Protein AF-A0AAW5EFJ8-F1 (afdb_monomer_lite)

Sequence (209 aa):
DKLNNSLVSVFGIEIDINIQIKSIEKGSIRIWIAEKLNKISDDDIKHYISNPRELLADLLIKSKKMILEKIQDKKCQDIPKEYKNIIEKSDLKDFGYNNNETNLLTCVSDLTHKAKEFKHKPMIIFEEKVYGISETFDYNPKTADGVKEQISKMQGAFIIKKPDLTGESKWEIINDKVIKVKINDENFKNKLKDRSIKLSYGDKIKGVL

Organism: Campylobacter jejuni (NCBI:txid197)

Structure (mmCIF, N/CA/C/O backbone):
data_AF-A0AAW5EFJ8-F1
#
_entry.id   AF-A0AAW5EFJ8-F1
#
loop_
_atom_site.group_PDB
_atom_site.id
_atom_site.type_symbol
_atom_site.label_atom_id
_atom_site.label_alt_id
_atom_site.label_comp_id
_atom_site.label_asym_id
_atom_site.label_entity_id
_atom_site.label_seq_id
_atom_site.pdbx_PDB_ins_code
_atom_site.Cartn_x
_atom_site.Cartn_y
_atom_site.Cartn_z
_atom_site.occupancy
_atom_site.B_iso_or_equiv
_atom_site.auth_seq_id
_atom_site.auth_comp_id
_atom_site.auth_asym_id
_atom_site.auth_atom_id
_atom_site.pdbx_PDB_model_num
ATOM 1 N N . ASP A 1 1 ? -10.336 6.010 -5.553 1.00 49.84 1 ASP A N 1
ATOM 2 C CA . ASP A 1 1 ? -9.114 6.683 -5.057 1.00 49.84 1 ASP A CA 1
ATOM 3 C C . ASP A 1 1 ? -7.994 5.641 -5.022 1.00 49.84 1 ASP A C 1
ATOM 5 O O . ASP A 1 1 ? -8.291 4.497 -4.714 1.00 49.84 1 ASP A O 1
ATOM 9 N N . LYS A 1 2 ? -6.754 5.994 -5.397 1.00 57.12 2 LYS A N 1
ATOM 10 C CA . LYS A 1 2 ? -5.599 5.077 -5.462 1.00 57.12 2 LYS A CA 1
ATOM 11 C C . LYS A 1 2 ? -5.256 4.475 -4.091 1.00 57.12 2 LYS A C 1
ATOM 13 O O . LYS A 1 2 ? -4.922 3.298 -4.039 1.00 57.12 2 LYS A O 1
ATOM 18 N N . LEU A 1 3 ? -5.406 5.240 -3.005 1.00 52.09 3 LEU A N 1
ATOM 19 C CA . LEU A 1 3 ? -5.184 4.756 -1.641 1.00 52.09 3 LEU A CA 1
ATOM 20 C C . LEU A 1 3 ? -6.282 3.774 -1.228 1.00 52.09 3 LEU A C 1
ATOM 22 O O . LEU A 1 3 ? -5.969 2.646 -0.871 1.00 52.09 3 LEU A O 1
ATOM 26 N N . ASN A 1 4 ? -7.557 4.151 -1.367 1.00 55.81 4 ASN A N 1
ATOM 27 C CA . ASN A 1 4 ? -8.669 3.224 -1.133 1.00 55.81 4 ASN A CA 1
ATOM 28 C C . ASN A 1 4 ? -8.552 1.951 -1.987 1.00 55.81 4 ASN A C 1
ATOM 30 O O . ASN A 1 4 ? -8.777 0.857 -1.487 1.00 55.81 4 ASN A O 1
ATOM 34 N N . ASN A 1 5 ? -8.149 2.072 -3.254 1.00 55.44 5 ASN A N 1
ATOM 35 C CA . ASN A 1 5 ? -7.935 0.913 -4.114 1.00 55.44 5 ASN A CA 1
ATOM 36 C C . ASN A 1 5 ? -6.767 0.058 -3.619 1.00 55.44 5 ASN A C 1
ATOM 38 O O . ASN A 1 5 ? -6.924 -1.145 -3.602 1.00 55.44 5 ASN A O 1
ATOM 42 N N . SER A 1 6 ? -5.653 0.646 -3.173 1.00 57.66 6 SER A N 1
ATOM 43 C CA . SER A 1 6 ? -4.515 -0.079 -2.581 1.00 57.66 6 SER A CA 1
ATOM 44 C C . SER A 1 6 ? -4.895 -0.818 -1.290 1.00 57.66 6 SER A C 1
ATOM 46 O O . SER A 1 6 ? -4.491 -1.959 -1.088 1.00 57.66 6 SER A O 1
ATOM 48 N N . LEU A 1 7 ? -5.738 -0.202 -0.454 1.00 53.75 7 LEU A N 1
ATOM 49 C CA . LEU A 1 7 ? -6.24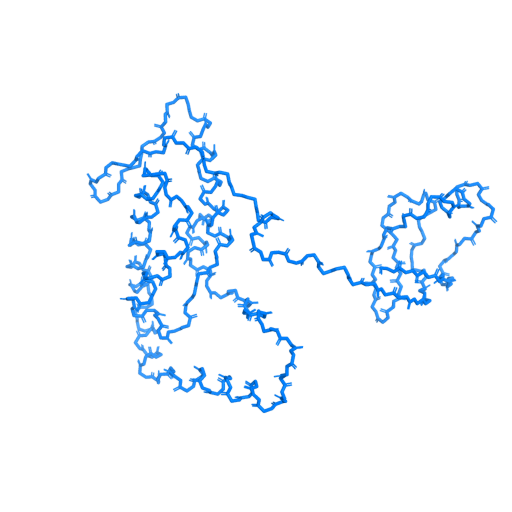9 -0.795 0.787 1.00 53.75 7 LEU A CA 1
ATOM 50 C C . LEU A 1 7 ? -7.251 -1.938 0.544 1.00 53.75 7 LEU A C 1
ATOM 52 O O . LEU A 1 7 ? -7.392 -2.812 1.393 1.00 53.75 7 LEU A O 1
ATOM 56 N N . VAL A 1 8 ? -7.966 -1.923 -0.586 1.00 50.12 8 VAL A N 1
ATOM 57 C CA . VAL A 1 8 ? -8.994 -2.925 -0.934 1.00 50.12 8 VAL A CA 1
ATOM 58 C C . VAL A 1 8 ? -8.470 -3.977 -1.921 1.00 50.12 8 VAL A C 1
ATOM 60 O O . VAL A 1 8 ? -8.971 -5.101 -1.948 1.00 50.12 8 VAL A O 1
ATOM 63 N N . SER A 1 9 ? -7.453 -3.663 -2.731 1.00 44.50 9 SER A N 1
ATOM 64 C CA . SER A 1 9 ? -6.874 -4.556 -3.741 1.00 44.50 9 SER A CA 1
ATOM 65 C C . SER A 1 9 ? -5.931 -5.571 -3.097 1.00 44.50 9 SER A C 1
ATOM 67 O O . SER A 1 9 ? -4.719 -5.532 -3.288 1.00 44.50 9 SER A O 1
ATOM 69 N N . VAL A 1 10 ? -6.504 -6.490 -2.326 1.00 44.50 10 VAL A N 1
ATOM 70 C CA . VAL A 1 10 ? -5.786 -7.581 -1.652 1.00 44.50 10 VAL A CA 1
ATOM 71 C C . VAL A 1 10 ? -5.960 -8.920 -2.392 1.00 44.50 10 VAL A C 1
ATOM 73 O O . VAL A 1 10 ? -5.537 -9.967 -1.929 1.00 44.50 10 VAL A O 1
ATOM 76 N N . PHE A 1 11 ? -6.465 -8.891 -3.629 1.00 35.03 11 PHE A N 1
ATOM 77 C CA . PHE A 1 11 ? -6.224 -9.964 -4.602 1.00 35.03 11 PHE A CA 1
ATOM 78 C C . PHE A 1 11 ? -5.105 -9.563 -5.562 1.00 35.03 11 PHE A C 1
ATOM 80 O O . PHE A 1 11 ? -5.267 -9.539 -6.781 1.00 35.03 11 PHE A O 1
ATOM 87 N N . GLY A 1 12 ? -3.950 -9.215 -5.003 1.00 38.34 12 GLY A N 1
ATOM 88 C CA . GLY A 1 12 ? -2.712 -9.345 -5.752 1.00 38.34 12 GLY A CA 1
ATOM 89 C C . GLY A 1 12 ? -2.335 -10.820 -5.749 1.00 38.34 12 GLY A C 1
ATOM 90 O O . GLY A 1 12 ? -2.166 -11.402 -4.682 1.00 38.34 12 GLY A O 1
ATOM 91 N N . ILE A 1 13 ? -2.161 -11.427 -6.924 1.00 35.81 13 ILE A N 1
ATOM 92 C CA . ILE A 1 13 ? -1.393 -12.674 -7.075 1.00 35.81 13 ILE A CA 1
ATOM 93 C C . ILE A 1 13 ? 0.088 -12.322 -6.837 1.00 35.81 13 ILE A C 1
ATOM 95 O O . ILE A 1 13 ? 0.943 -12.488 -7.694 1.00 35.81 13 ILE A O 1
ATOM 99 N N . GLU A 1 14 ? 0.401 -11.750 -5.683 1.00 40.34 14 GLU A N 1
ATOM 100 C CA . GLU A 1 14 ? 1.745 -11.749 -5.141 1.00 40.34 14 GLU A CA 1
ATOM 101 C C . GLU A 1 14 ? 1.739 -12.887 -4.135 1.00 40.34 14 GLU A C 1
ATOM 103 O O . GLU A 1 14 ? 1.587 -12.723 -2.928 1.00 40.34 14 GLU A O 1
ATOM 108 N N . ILE A 1 15 ? 1.845 -14.100 -4.683 1.00 36.25 15 ILE A N 1
ATOM 109 C CA . ILE A 1 15 ? 2.461 -15.176 -3.923 1.00 36.25 15 ILE A CA 1
ATOM 110 C C . ILE A 1 15 ? 3.809 -14.595 -3.507 1.00 36.25 15 ILE A C 1
ATOM 112 O O . ILE A 1 15 ? 4.587 -14.185 -4.366 1.00 36.25 15 ILE A O 1
ATOM 116 N N . ASP A 1 16 ? 4.052 -14.500 -2.208 1.00 37.19 16 ASP A N 1
ATOM 117 C CA . ASP A 1 16 ? 5.345 -14.120 -1.664 1.00 37.19 16 ASP A CA 1
ATOM 118 C C . ASP A 1 16 ? 6.335 -15.232 -2.055 1.00 37.19 16 ASP A C 1
ATOM 120 O O . ASP A 1 16 ? 6.558 -16.198 -1.326 1.00 37.19 16 ASP A O 1
ATOM 124 N N . ILE A 1 17 ? 6.889 -15.165 -3.274 1.00 34.06 17 ILE A N 1
ATOM 125 C CA . ILE A 1 17 ? 7.954 -16.058 -3.754 1.00 34.06 17 ILE A CA 1
ATOM 126 C C . ILE A 1 17 ? 9.284 -15.596 -3.127 1.00 34.06 17 ILE A C 1
ATOM 128 O O . ILE A 1 17 ? 10.339 -15.642 -3.748 1.00 34.06 17 ILE A O 1
ATOM 132 N N . ASN A 1 18 ? 9.275 -15.189 -1.856 1.00 31.58 18 ASN A N 1
ATOM 133 C CA . ASN A 1 18 ? 10.468 -15.167 -1.013 1.00 31.58 18 ASN A CA 1
ATOM 134 C C . ASN A 1 18 ? 10.787 -16.562 -0.468 1.00 31.58 18 ASN A C 1
ATOM 136 O O . ASN A 1 18 ? 11.354 -16.724 0.612 1.00 31.58 18 ASN A O 1
ATOM 140 N N . ILE A 1 19 ? 10.482 -17.604 -1.241 1.00 34.31 19 ILE A N 1
ATOM 141 C CA . ILE A 1 19 ? 11.070 -18.902 -0.984 1.00 34.31 19 ILE A CA 1
ATOM 142 C C . ILE A 1 19 ? 12.433 -18.884 -1.650 1.00 34.31 19 ILE A C 1
ATOM 144 O O . ILE A 1 19 ? 12.558 -18.927 -2.873 1.00 34.31 19 ILE A O 1
ATOM 148 N N . GLN A 1 20 ? 13.473 -18.839 -0.822 1.00 34.94 20 GLN A N 1
ATOM 149 C CA . GLN A 1 20 ? 14.756 -19.408 -1.192 1.00 34.94 20 GLN A CA 1
ATOM 150 C C . GLN A 1 20 ? 14.482 -20.802 -1.772 1.00 34.94 20 GLN A C 1
ATOM 152 O O . GLN A 1 20 ? 14.239 -21.755 -1.034 1.00 34.94 20 GLN A O 1
ATOM 157 N N . ILE A 1 21 ? 14.503 -20.917 -3.103 1.00 34.91 21 ILE A N 1
ATOM 158 C CA . ILE A 1 21 ? 14.469 -22.179 -3.847 1.00 34.91 21 ILE A CA 1
ATOM 159 C C . ILE A 1 21 ? 15.817 -22.869 -3.602 1.00 34.91 21 ILE A C 1
ATOM 161 O O . ILE A 1 21 ? 16.673 -22.950 -4.475 1.00 34.91 21 ILE A O 1
ATOM 165 N N . LYS A 1 22 ? 16.059 -23.278 -2.357 1.00 36.88 22 LYS A N 1
ATOM 166 C CA . LYS A 1 22 ? 17.191 -24.117 -1.973 1.00 36.88 22 LYS A CA 1
ATOM 167 C C . LYS A 1 22 ? 16.769 -25.534 -1.600 1.00 36.88 22 LYS A C 1
ATOM 169 O O . LYS A 1 22 ? 17.628 -26.401 -1.615 1.00 36.88 22 LYS A O 1
ATOM 174 N N . SER A 1 23 ? 15.474 -25.804 -1.418 1.00 40.78 23 SER A N 1
ATOM 175 C CA . SER A 1 23 ? 14.911 -27.162 -1.485 1.00 40.78 23 SER A CA 1
ATOM 176 C C . SER A 1 23 ? 13.381 -27.116 -1.410 1.00 40.78 23 SER A C 1
ATOM 178 O O . SER A 1 23 ? 12.813 -27.067 -0.323 1.00 40.78 23 SER A O 1
ATOM 180 N N . ILE A 1 24 ? 12.690 -27.121 -2.549 1.00 41.59 24 ILE A N 1
ATOM 181 C CA . ILE A 1 24 ? 11.256 -27.434 -2.576 1.00 41.59 24 ILE A CA 1
ATOM 182 C C . ILE A 1 24 ? 11.084 -28.698 -3.406 1.00 41.59 24 ILE A C 1
ATOM 184 O O . ILE A 1 24 ? 11.274 -28.683 -4.622 1.00 41.59 24 ILE A O 1
ATOM 188 N N . GLU A 1 25 ? 10.712 -29.791 -2.749 1.00 48.03 25 GLU A N 1
ATOM 189 C CA . GLU A 1 25 ? 10.193 -30.972 -3.427 1.00 48.03 25 GLU A CA 1
ATOM 190 C C . GLU A 1 25 ? 8.717 -30.750 -3.791 1.00 48.03 25 GLU A C 1
ATOM 192 O O . GLU A 1 25 ? 7.980 -30.039 -3.104 1.00 48.03 25 GLU A O 1
ATOM 197 N N . LYS A 1 26 ? 8.249 -31.389 -4.873 1.00 45.88 26 LYS A N 1
ATOM 198 C CA . LYS A 1 26 ? 6.868 -31.280 -5.395 1.00 45.88 26 LYS A CA 1
ATOM 199 C C . LYS A 1 26 ? 5.763 -31.545 -4.349 1.00 45.88 26 LYS A C 1
ATOM 201 O O . LYS A 1 26 ? 4.620 -31.151 -4.584 1.00 45.88 26 LYS A O 1
ATOM 206 N N . GLY A 1 27 ? 6.077 -32.193 -3.223 1.00 46.66 27 GLY A N 1
ATOM 207 C CA . GLY A 1 27 ? 5.152 -32.436 -2.111 1.00 46.66 27 GLY A CA 1
ATOM 208 C C . GLY A 1 27 ? 4.880 -31.209 -1.233 1.00 46.66 27 GLY A C 1
ATOM 209 O O . GLY A 1 27 ? 3.744 -31.009 -0.810 1.00 46.66 27 GLY A O 1
ATOM 210 N N . SER A 1 28 ? 5.870 -30.338 -1.018 1.00 56.94 28 SER A N 1
ATOM 211 C CA . SER A 1 28 ? 5.780 -29.238 -0.044 1.00 56.94 28 SER A CA 1
ATOM 212 C C . SER A 1 28 ? 4.799 -28.141 -0.475 1.00 56.94 28 SER A C 1
ATOM 214 O O . SER A 1 28 ? 4.090 -27.585 0.356 1.00 56.94 28 SER A O 1
ATOM 216 N N . ILE A 1 29 ? 4.691 -27.874 -1.783 1.00 52.34 29 ILE A N 1
ATOM 217 C CA . ILE A 1 29 ? 3.738 -26.887 -2.326 1.00 52.34 29 ILE A CA 1
ATOM 218 C C . ILE A 1 29 ? 2.299 -27.396 -2.210 1.00 52.34 29 ILE A C 1
ATOM 220 O O . ILE A 1 29 ? 1.412 -26.640 -1.830 1.00 52.34 29 ILE A O 1
ATOM 224 N N . ARG A 1 30 ? 2.049 -28.677 -2.517 1.00 52.91 30 ARG A N 1
ATOM 225 C CA . ARG A 1 30 ? 0.698 -29.258 -2.422 1.00 52.91 30 ARG A CA 1
ATOM 226 C C . ARG A 1 30 ? 0.188 -29.254 -0.988 1.00 52.91 30 ARG A C 1
ATOM 228 O O . ARG A 1 30 ? -0.965 -28.904 -0.771 1.00 52.91 30 ARG A O 1
ATOM 235 N N . ILE A 1 31 ? 1.053 -29.610 -0.039 1.00 62.31 31 ILE A N 1
ATOM 236 C CA . ILE A 1 31 ? 0.730 -29.599 1.389 1.00 62.31 31 ILE A CA 1
ATOM 237 C C . ILE A 1 31 ? 0.445 -28.167 1.847 1.00 62.31 31 ILE A C 1
ATOM 239 O O . ILE A 1 31 ? -0.609 -27.925 2.418 1.00 62.31 31 ILE A O 1
ATOM 243 N N . TRP A 1 32 ? 1.301 -27.201 1.501 1.00 60.12 32 TRP A N 1
ATOM 244 C CA . TRP A 1 32 ? 1.091 -25.795 1.858 1.00 60.12 32 TRP A CA 1
ATOM 245 C C . TRP A 1 32 ? -0.209 -25.206 1.278 1.00 60.12 32 TRP A C 1
ATOM 247 O O . TRP A 1 32 ? -0.945 -24.516 1.985 1.00 60.12 32 TRP A O 1
ATOM 257 N N . ILE A 1 33 ? -0.533 -25.506 0.012 1.00 56.38 33 ILE A N 1
ATOM 258 C CA . ILE A 1 33 ? -1.800 -25.085 -0.612 1.00 56.38 33 ILE A CA 1
ATOM 259 C C . ILE A 1 33 ? -2.989 -25.738 0.103 1.00 56.38 33 ILE A C 1
ATOM 261 O O . ILE A 1 33 ? -3.948 -25.046 0.435 1.00 56.38 33 ILE A O 1
ATOM 265 N N . ALA A 1 34 ? -2.931 -27.046 0.369 1.00 63.06 34 ALA A N 1
ATOM 266 C CA . ALA A 1 34 ? -3.998 -27.760 1.066 1.00 63.06 34 ALA A CA 1
ATOM 267 C C . ALA A 1 34 ? -4.207 -27.226 2.493 1.00 63.06 34 ALA A C 1
ATOM 269 O O . ALA A 1 34 ? -5.340 -27.002 2.898 1.00 63.06 34 ALA A O 1
ATOM 270 N N . GLU A 1 35 ? -3.134 -26.943 3.232 1.00 64.50 35 GLU A N 1
ATOM 271 C CA . GLU A 1 35 ? -3.199 -26.321 4.559 1.00 64.50 35 GLU A CA 1
ATOM 272 C C . GLU A 1 35 ? -3.816 -24.922 4.525 1.00 64.50 35 GLU A C 1
ATOM 274 O O . GLU A 1 35 ? -4.537 -24.549 5.447 1.00 64.50 35 GLU A O 1
ATOM 279 N N . LYS A 1 36 ? -3.541 -24.128 3.484 1.00 62.44 36 LYS A N 1
ATOM 280 C CA . LYS A 1 36 ? -4.143 -22.799 3.325 1.00 62.44 36 LYS A CA 1
ATOM 281 C C . LYS A 1 36 ? -5.623 -22.869 2.965 1.00 62.44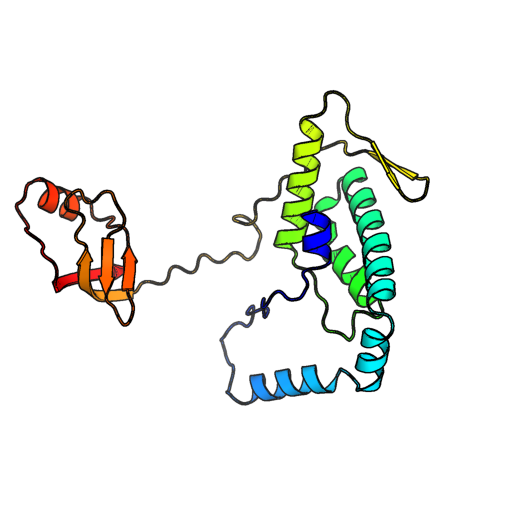 36 LYS A C 1
ATOM 283 O O . LYS A 1 36 ? -6.393 -22.103 3.529 1.00 62.44 36 LYS A O 1
ATOM 288 N N . LEU A 1 37 ? -6.012 -23.787 2.082 1.00 60.62 37 LEU A N 1
ATOM 289 C CA . LEU A 1 37 ? -7.412 -23.982 1.695 1.00 60.62 37 LEU A CA 1
ATOM 290 C C . LEU A 1 37 ? -8.247 -24.568 2.840 1.00 60.62 37 LEU A C 1
ATOM 292 O O . LEU A 1 37 ? -9.355 -24.107 3.073 1.00 60.62 37 LEU A O 1
ATOM 296 N N . ASN A 1 38 ? -7.698 -25.516 3.602 1.00 65.31 38 ASN A N 1
ATOM 297 C CA . ASN A 1 38 ? -8.398 -26.158 4.721 1.00 65.31 38 ASN A CA 1
ATOM 298 C C . ASN A 1 38 ? -8.513 -25.274 5.975 1.00 65.31 38 ASN A C 1
ATOM 300 O O . ASN A 1 38 ? -9.212 -25.645 6.913 1.00 65.31 38 ASN A O 1
ATOM 304 N N . LYS A 1 39 ? -7.807 -24.137 6.031 1.00 67.81 39 LYS A N 1
ATOM 305 C CA . LYS A 1 39 ? -7.896 -23.181 7.148 1.00 67.81 39 LYS A CA 1
ATOM 306 C C . LYS A 1 39 ? -9.137 -22.294 7.097 1.00 67.81 39 LYS A C 1
ATOM 308 O O . LYS A 1 39 ? -9.439 -21.672 8.105 1.00 67.81 39 LYS A O 1
ATOM 313 N N . ILE A 1 40 ? -9.816 -22.226 5.955 1.00 64.81 40 ILE A N 1
ATOM 314 C CA . ILE A 1 40 ? -11.009 -21.402 5.764 1.00 64.81 40 ILE A CA 1
ATOM 315 C C . ILE A 1 40 ? -12.220 -22.327 5.886 1.00 64.81 40 ILE A C 1
ATOM 317 O O . ILE A 1 40 ? -12.379 -23.220 5.053 1.00 64.81 40 ILE A O 1
ATOM 321 N N . SER A 1 41 ? -13.049 -22.163 6.920 1.00 70.94 41 SER A N 1
ATOM 322 C CA . SER A 1 41 ? -14.248 -22.994 7.061 1.00 70.94 41 SER A CA 1
ATOM 323 C C . SER A 1 41 ? -15.378 -22.512 6.143 1.00 70.94 41 SER A C 1
ATOM 325 O O . SER A 1 41 ? -15.460 -21.334 5.787 1.00 70.94 41 SER A O 1
ATOM 327 N N . ASP A 1 42 ? -16.296 -23.414 5.785 1.00 70.25 42 ASP A N 1
ATOM 328 C CA . ASP A 1 42 ? -17.491 -23.062 5.003 1.00 70.25 42 ASP A CA 1
ATOM 329 C C . ASP A 1 42 ? -18.359 -22.003 5.704 1.00 70.25 42 ASP A C 1
ATOM 331 O O . ASP A 1 42 ? -19.049 -21.223 5.043 1.00 70.25 42 ASP A O 1
ATOM 335 N N . ASP A 1 43 ? -18.328 -21.955 7.037 1.00 72.00 43 ASP A N 1
ATOM 336 C CA . ASP A 1 43 ? -19.071 -20.971 7.821 1.00 72.00 43 ASP A CA 1
ATOM 337 C C . ASP A 1 43 ? -18.383 -19.599 7.823 1.00 72.00 43 ASP A C 1
ATOM 339 O O . ASP A 1 43 ? -19.077 -18.586 7.717 1.00 72.00 43 ASP A O 1
ATOM 343 N N . ASP A 1 44 ? -17.046 -19.551 7.791 1.00 65.44 44 ASP A N 1
ATOM 344 C CA . ASP A 1 44 ? -16.297 -18.306 7.568 1.00 65.44 44 ASP A CA 1
ATOM 345 C C . ASP A 1 44 ? -16.629 -17.731 6.185 1.00 65.44 44 ASP A C 1
ATOM 347 O O . ASP A 1 44 ? -16.936 -16.545 6.044 1.00 65.44 44 ASP A O 1
ATOM 351 N N . ILE A 1 45 ? -16.667 -18.580 5.152 1.00 66.38 45 ILE A N 1
ATOM 352 C CA . ILE A 1 45 ? -17.035 -18.170 3.788 1.00 66.38 45 ILE A CA 1
ATOM 353 C C . ILE A 1 45 ? -18.452 -17.585 3.761 1.00 66.38 45 ILE A C 1
ATOM 355 O O . ILE A 1 45 ? -18.671 -16.518 3.183 1.00 66.38 45 ILE A O 1
ATOM 359 N N . LYS A 1 46 ? -19.424 -18.242 4.405 1.00 69.88 46 LYS A N 1
ATOM 360 C CA . LYS A 1 46 ? -20.804 -17.733 4.491 1.00 69.88 46 LYS A CA 1
ATOM 361 C C . LYS A 1 46 ? -20.886 -16.416 5.258 1.00 69.88 46 LYS A C 1
ATOM 363 O O . LYS A 1 46 ? -21.636 -15.529 4.843 1.00 69.88 46 LYS A O 1
ATOM 368 N N . HIS A 1 47 ? -20.128 -16.272 6.344 1.00 69.12 47 HIS A N 1
ATOM 369 C CA . HIS A 1 47 ? -20.073 -15.042 7.128 1.00 69.12 47 HIS A CA 1
ATOM 370 C C . HIS A 1 47 ? -19.548 -13.871 6.286 1.00 69.12 47 HIS A C 1
ATOM 372 O O . HIS A 1 47 ? -20.197 -12.825 6.204 1.00 69.12 47 HIS A O 1
ATOM 378 N N . TYR A 1 48 ? -18.446 -14.082 5.558 1.00 65.81 48 TYR A N 1
ATOM 379 C CA . TYR A 1 48 ? -17.900 -13.085 4.639 1.00 65.81 48 TYR A CA 1
ATOM 380 C C . TYR A 1 48 ? -18.866 -12.724 3.515 1.00 65.81 48 TYR A C 1
ATOM 382 O O . TYR A 1 48 ? -19.049 -11.546 3.235 1.00 65.81 48 TYR A O 1
ATOM 390 N N . ILE A 1 49 ? -19.506 -13.709 2.874 1.00 66.81 49 ILE A N 1
ATOM 391 C CA . ILE A 1 49 ? -20.468 -13.458 1.787 1.00 66.81 49 ILE A CA 1
ATOM 392 C C . ILE A 1 49 ? -21.669 -12.646 2.283 1.00 66.81 49 ILE A C 1
ATOM 394 O O . ILE A 1 49 ? -22.212 -11.837 1.530 1.00 66.81 49 ILE A O 1
ATOM 398 N N . SER A 1 50 ? -22.071 -12.846 3.538 1.00 70.06 50 SER A N 1
ATOM 399 C CA . SER A 1 50 ? -23.233 -12.170 4.112 1.00 70.06 50 SER A CA 1
ATOM 400 C C . SER A 1 50 ? -22.966 -10.682 4.350 1.00 70.06 50 SER A C 1
ATOM 402 O O . SER A 1 50 ? -23.789 -9.863 3.951 1.00 70.06 50 SER A O 1
ATOM 404 N N . ASN A 1 51 ? -21.802 -10.317 4.911 1.00 71.00 51 ASN A N 1
ATOM 405 C CA . ASN A 1 51 ? -21.488 -8.930 5.297 1.00 71.00 51 ASN A CA 1
ATOM 406 C C . ASN A 1 51 ? -20.096 -8.428 4.836 1.00 71.00 51 ASN A C 1
ATOM 408 O O . ASN A 1 51 ? -19.366 -7.809 5.614 1.00 71.00 51 ASN A O 1
ATOM 412 N N . PRO A 1 52 ? -19.700 -8.586 3.558 1.00 71.00 52 PRO A N 1
ATOM 413 C CA . PRO A 1 52 ? -18.333 -8.277 3.119 1.00 71.00 52 PRO A CA 1
ATOM 414 C C . PRO A 1 52 ? -18.023 -6.775 3.185 1.00 71.00 52 PRO A C 1
ATOM 416 O O . PRO A 1 52 ? -16.879 -6.362 3.368 1.00 71.00 52 PRO A O 1
ATOM 419 N N . ARG A 1 53 ? -19.051 -5.933 3.031 1.00 74.62 53 ARG A N 1
ATOM 420 C CA . ARG A 1 53 ? -18.914 -4.472 3.044 1.00 74.62 53 ARG A CA 1
ATOM 421 C C . ARG A 1 53 ? -18.636 -3.925 4.437 1.00 74.62 53 ARG A C 1
ATOM 423 O O . ARG A 1 53 ? -17.855 -2.988 4.542 1.00 74.62 53 ARG A O 1
ATOM 430 N N . GLU A 1 54 ? -19.256 -4.489 5.468 1.00 79.19 54 GLU A N 1
ATOM 431 C CA . GLU A 1 54 ? -19.071 -4.045 6.855 1.00 79.19 54 GLU A CA 1
ATOM 432 C C . GLU A 1 54 ? -17.666 -4.403 7.345 1.00 79.19 54 GLU A C 1
ATOM 434 O O . GLU A 1 54 ? -16.940 -3.531 7.818 1.00 79.19 54 GLU A O 1
ATOM 439 N N . LEU A 1 55 ? -17.226 -5.640 7.083 1.00 74.50 55 LEU A N 1
ATOM 440 C CA . LEU A 1 55 ? -15.874 -6.106 7.411 1.00 74.50 55 LEU A CA 1
ATOM 441 C C . LEU A 1 55 ? -14.784 -5.236 6.759 1.00 74.50 55 LEU A C 1
ATOM 443 O O . LEU A 1 55 ? -13.802 -4.852 7.397 1.00 74.50 55 LEU A O 1
ATOM 447 N N . LEU A 1 56 ? -14.967 -4.880 5.483 1.00 79.62 56 LEU A N 1
ATOM 448 C CA . LEU A 1 56 ? -14.046 -3.989 4.774 1.00 79.62 56 LEU A CA 1
ATOM 449 C C . LEU A 1 56 ? -14.142 -2.538 5.259 1.00 79.62 56 LEU A C 1
ATOM 451 O O . LEU A 1 56 ? -13.118 -1.860 5.324 1.00 79.62 56 LEU A O 1
ATOM 455 N N . ALA A 1 57 ? -15.336 -2.046 5.598 1.00 81.31 57 ALA A N 1
ATOM 456 C CA . ALA A 1 57 ? -15.518 -0.685 6.097 1.00 81.31 57 ALA A CA 1
ATOM 457 C C . ALA A 1 57 ? -14.751 -0.466 7.407 1.00 81.31 57 ALA A C 1
ATOM 459 O O . ALA A 1 57 ? -13.995 0.502 7.514 1.00 81.31 57 ALA A O 1
ATOM 460 N N . ASP A 1 58 ? -14.856 -1.401 8.350 1.00 84.69 58 ASP A N 1
ATOM 461 C CA . ASP A 1 58 ? -14.139 -1.345 9.624 1.00 84.69 58 ASP A CA 1
ATOM 462 C C . ASP A 1 58 ? -12.621 -1.368 9.437 1.00 84.69 58 ASP A C 1
ATOM 464 O O . ASP A 1 58 ? -11.895 -0.581 10.059 1.00 84.69 58 ASP A O 1
ATOM 468 N N . LEU A 1 59 ? -12.129 -2.234 8.542 1.00 86.94 59 LEU A N 1
ATOM 469 C CA . LEU A 1 59 ? -10.713 -2.270 8.186 1.00 86.94 59 LEU A CA 1
ATOM 470 C C . LEU A 1 59 ? -10.264 -0.916 7.626 1.00 86.94 59 LEU A C 1
ATOM 472 O O . LEU A 1 59 ? -9.240 -0.379 8.056 1.00 86.94 59 LEU A O 1
ATOM 476 N N . LEU A 1 60 ? -11.022 -0.348 6.686 1.00 83.94 60 LEU A N 1
ATOM 477 C CA . LEU A 1 60 ? -10.697 0.921 6.036 1.00 83.94 60 LEU A CA 1
ATOM 478 C C . LEU A 1 60 ? -10.674 2.086 7.025 1.00 83.94 60 LEU A C 1
ATOM 480 O O . LEU A 1 60 ? -9.746 2.894 6.978 1.00 83.94 60 LEU A O 1
ATOM 484 N N . ILE A 1 61 ? -11.645 2.158 7.936 1.00 86.62 61 ILE A N 1
ATOM 485 C CA . ILE A 1 61 ? -11.719 3.200 8.966 1.00 86.62 61 ILE A CA 1
ATOM 486 C C . ILE A 1 61 ? -10.488 3.128 9.877 1.00 86.62 61 ILE A C 1
ATOM 488 O O . ILE A 1 61 ? -9.752 4.114 9.998 1.00 86.62 61 ILE A O 1
ATOM 492 N N . LYS A 1 62 ? -10.199 1.945 10.442 1.00 90.62 62 LYS A N 1
ATOM 493 C CA . LYS A 1 62 ? -9.041 1.725 11.329 1.00 90.62 62 LYS A CA 1
ATOM 494 C C . LYS A 1 62 ? -7.721 2.035 10.624 1.00 90.62 62 LYS A C 1
ATOM 496 O O . LYS A 1 62 ? -6.847 2.697 11.184 1.00 90.62 62 LYS A O 1
ATOM 501 N N . SER A 1 63 ? -7.593 1.603 9.374 1.00 90.44 63 SER A N 1
ATOM 502 C CA . SER A 1 63 ? -6.374 1.781 8.583 1.00 90.44 63 SER A CA 1
ATOM 503 C C . SER A 1 63 ? -6.147 3.236 8.200 1.00 90.44 63 SER A C 1
ATOM 505 O O . SER A 1 63 ? -5.030 3.734 8.321 1.00 90.44 63 SER A O 1
ATOM 507 N N . LYS A 1 64 ? -7.203 3.950 7.796 1.00 89.25 64 LYS A N 1
ATOM 508 C CA . LYS A 1 64 ? -7.127 5.375 7.463 1.00 89.25 64 LYS A CA 1
ATOM 509 C C . LYS A 1 64 ? -6.723 6.205 8.677 1.00 89.25 64 LYS A C 1
ATOM 511 O O . LYS A 1 64 ? -5.836 7.046 8.553 1.00 89.25 64 LYS A O 1
ATOM 516 N N . LYS A 1 65 ? -7.313 5.932 9.844 1.00 93.06 65 LYS A N 1
ATOM 517 C CA . LYS A 1 65 ? -6.927 6.567 11.111 1.00 93.06 65 LYS A CA 1
ATOM 518 C C . LYS A 1 65 ? -5.444 6.364 11.416 1.00 93.06 65 LYS A C 1
ATOM 520 O O . LYS A 1 65 ? -4.726 7.338 11.621 1.00 93.06 65 LYS A O 1
ATOM 525 N N . MET A 1 66 ? -4.981 5.113 11.369 1.00 94.38 66 MET A N 1
ATOM 526 C CA . MET A 1 66 ? -3.583 4.758 11.626 1.00 94.38 66 MET A CA 1
ATOM 527 C C . MET A 1 66 ? -2.626 5.459 10.654 1.00 94.38 66 MET A C 1
ATOM 529 O O . MET A 1 66 ? -1.630 6.032 11.086 1.00 94.38 66 MET A O 1
ATOM 533 N N . ILE A 1 67 ? -2.934 5.474 9.353 1.00 92.62 67 ILE A N 1
ATOM 534 C CA . ILE A 1 67 ? -2.091 6.133 8.344 1.00 92.62 67 ILE A CA 1
ATOM 535 C C . ILE A 1 67 ? -1.987 7.635 8.624 1.00 92.62 67 ILE A C 1
ATOM 537 O O . ILE A 1 67 ? -0.888 8.185 8.582 1.00 92.62 67 ILE A O 1
ATOM 541 N N . LEU A 1 68 ? -3.105 8.296 8.936 1.00 90.06 68 LEU A N 1
ATOM 542 C CA . LEU A 1 68 ? -3.113 9.723 9.263 1.00 90.06 68 LEU A CA 1
ATOM 543 C C . LEU A 1 68 ? -2.268 10.030 10.510 1.00 90.06 68 LEU A C 1
ATOM 545 O O . LEU A 1 68 ? -1.506 10.996 10.502 1.00 90.06 68 LEU A O 1
ATOM 549 N N . GLU A 1 69 ? -2.338 9.181 11.538 1.00 93.88 69 GLU A N 1
ATOM 550 C CA . GLU A 1 69 ? -1.505 9.292 12.743 1.00 93.88 69 GLU A CA 1
ATOM 551 C C . GLU A 1 69 ? -0.019 9.122 12.425 1.00 93.88 69 GLU A C 1
ATOM 553 O O . GLU A 1 69 ? 0.796 9.955 12.814 1.00 93.88 69 GLU A O 1
ATOM 558 N N . LYS A 1 70 ? 0.349 8.103 11.642 1.00 94.00 70 LYS A N 1
ATOM 559 C CA . LYS A 1 70 ? 1.749 7.867 11.261 1.00 94.00 70 LYS A CA 1
ATOM 560 C C . LYS A 1 70 ? 2.313 8.964 10.363 1.00 94.00 70 LYS A C 1
ATOM 562 O O . LYS A 1 70 ? 3.493 9.282 10.496 1.00 94.00 70 LYS A O 1
ATOM 567 N N . ILE A 1 71 ? 1.499 9.555 9.486 1.00 91.19 71 ILE A N 1
ATOM 568 C CA . ILE A 1 71 ? 1.903 10.717 8.682 1.00 91.19 71 ILE A CA 1
ATOM 569 C C . ILE A 1 71 ? 2.181 11.915 9.590 1.00 91.19 71 ILE A C 1
ATOM 571 O O . ILE A 1 71 ? 3.235 12.537 9.471 1.00 91.19 71 ILE A O 1
ATOM 575 N N . GLN A 1 72 ? 1.271 12.221 10.517 1.00 90.19 72 GLN A N 1
ATOM 576 C CA . GLN A 1 72 ? 1.428 13.344 11.440 1.00 90.19 72 GLN A CA 1
ATOM 577 C C . GLN A 1 72 ? 2.639 13.168 12.371 1.00 90.19 72 GLN A C 1
ATOM 579 O O . GLN A 1 72 ? 3.386 14.123 12.591 1.00 90.19 72 GLN A O 1
ATOM 584 N N . ASP A 1 73 ? 2.865 11.946 12.856 1.00 91.62 73 ASP A N 1
ATOM 585 C CA . ASP A 1 73 ? 3.960 11.597 13.765 1.00 91.62 73 ASP A CA 1
ATOM 586 C C . ASP A 1 73 ? 5.297 11.343 13.047 1.00 91.62 73 ASP A C 1
ATOM 588 O O . ASP A 1 73 ? 6.291 11.022 13.702 1.00 91.62 73 ASP A O 1
ATOM 592 N N . LYS A 1 74 ? 5.339 11.470 11.711 1.00 90.25 74 LYS A N 1
ATOM 593 C CA . LYS A 1 74 ? 6.527 11.228 10.868 1.00 90.25 74 LYS A CA 1
ATOM 594 C C . LYS A 1 74 ? 7.078 9.800 10.968 1.00 90.25 74 LYS A C 1
ATOM 596 O O . LYS A 1 74 ? 8.279 9.565 10.856 1.00 90.25 74 LYS A O 1
ATOM 601 N N . LYS A 1 75 ? 6.190 8.826 11.155 1.00 92.19 75 LYS A N 1
ATOM 602 C CA . LYS A 1 75 ? 6.494 7.393 11.303 1.00 92.19 75 LYS A CA 1
ATOM 603 C C . LYS A 1 75 ? 5.953 6.566 10.136 1.00 92.19 75 LYS A C 1
ATOM 605 O O . LYS A 1 75 ? 5.504 5.438 10.317 1.00 92.19 75 LYS A O 1
ATOM 610 N N . CYS A 1 76 ? 5.990 7.116 8.921 1.00 90.44 76 CYS A N 1
ATOM 611 C CA . CYS A 1 76 ? 5.442 6.461 7.728 1.00 90.44 76 CYS A CA 1
ATOM 612 C C . CYS A 1 76 ? 6.075 5.092 7.424 1.00 90.44 76 CYS A C 1
ATOM 614 O O . CYS A 1 76 ? 5.401 4.232 6.869 1.00 90.44 76 CYS A O 1
ATOM 616 N N . GLN A 1 77 ? 7.330 4.860 7.826 1.00 89.50 77 GLN A N 1
ATOM 617 C CA . GLN A 1 77 ? 8.002 3.563 7.660 1.00 89.50 77 GLN A CA 1
ATOM 618 C C . GLN A 1 77 ? 7.349 2.434 8.477 1.00 89.50 77 GLN A C 1
ATOM 620 O O . GLN A 1 77 ? 7.441 1.273 8.094 1.00 89.50 77 GLN A O 1
ATOM 625 N N . ASP A 1 78 ? 6.643 2.755 9.567 1.00 91.56 78 ASP A N 1
ATOM 626 C CA . ASP A 1 78 ? 5.968 1.755 10.406 1.00 91.56 78 ASP A CA 1
ATOM 627 C C . ASP A 1 78 ? 4.607 1.321 9.835 1.00 91.56 78 ASP A C 1
ATOM 629 O O . ASP A 1 78 ? 4.013 0.355 10.319 1.00 91.56 78 ASP A O 1
ATOM 633 N N . ILE A 1 79 ? 4.090 2.035 8.825 1.00 91.62 79 ILE A N 1
ATOM 634 C CA . ILE A 1 79 ? 2.747 1.825 8.267 1.00 91.62 79 ILE A CA 1
ATOM 635 C C . ILE A 1 79 ? 2.521 0.374 7.810 1.00 91.62 79 ILE A C 1
ATOM 637 O O . ILE A 1 79 ? 1.479 -0.174 8.168 1.00 91.62 79 ILE A O 1
ATOM 641 N N . PRO A 1 80 ? 3.441 -0.296 7.082 1.00 89.50 80 PRO A N 1
ATOM 642 C CA . PRO A 1 80 ? 3.224 -1.674 6.649 1.00 89.50 80 PRO A CA 1
ATOM 643 C C . PRO A 1 80 ? 3.053 -2.640 7.819 1.00 89.50 80 PRO A C 1
ATOM 645 O O . PRO A 1 80 ? 2.098 -3.419 7.835 1.00 89.50 80 PRO A O 1
ATOM 648 N N . LYS A 1 81 ? 3.929 -2.538 8.824 1.00 90.62 81 LYS A N 1
ATOM 649 C CA . LYS A 1 81 ? 3.891 -3.373 10.029 1.00 90.62 81 LYS A CA 1
ATOM 650 C C . LYS A 1 81 ? 2.590 -3.171 10.805 1.00 90.62 81 LYS A C 1
ATOM 652 O O . LYS A 1 81 ? 1.954 -4.134 11.218 1.00 90.62 81 LYS A O 1
ATOM 657 N N . GLU A 1 82 ? 2.182 -1.923 10.991 1.00 91.31 82 GLU A N 1
ATOM 658 C CA . GLU A 1 82 ? 0.966 -1.589 11.736 1.00 91.31 82 GLU A CA 1
ATOM 659 C C . GLU A 1 82 ? -0.296 -1.988 10.972 1.00 91.31 82 GLU A C 1
ATOM 661 O O . GLU A 1 82 ? -1.230 -2.523 11.561 1.00 91.31 82 GLU A O 1
ATOM 666 N N . TYR A 1 83 ? -0.315 -1.813 9.651 1.00 89.88 83 TYR A N 1
ATOM 667 C CA . TYR A 1 83 ? -1.424 -2.260 8.812 1.00 89.88 83 TYR A CA 1
ATOM 668 C C . TYR A 1 83 ? -1.580 -3.786 8.848 1.00 89.88 83 TYR A C 1
ATOM 670 O O . TYR A 1 83 ? -2.695 -4.289 8.979 1.00 89.88 83 TYR A O 1
ATOM 678 N N . LYS A 1 84 ? -0.468 -4.531 8.851 1.00 88.94 84 LYS A N 1
ATOM 679 C CA . LYS A 1 84 ? -0.489 -5.983 9.061 1.00 88.94 84 LYS A CA 1
ATOM 680 C C . LYS A 1 84 ? -1.080 -6.359 10.423 1.00 88.94 84 LYS A C 1
ATOM 682 O O . LYS A 1 84 ? -1.942 -7.230 10.480 1.00 88.94 84 LYS A O 1
ATOM 687 N N . ASN A 1 85 ? -0.716 -5.648 11.493 1.00 90.50 85 ASN A N 1
ATOM 688 C CA . ASN A 1 85 ? -1.319 -5.850 12.817 1.00 90.50 85 ASN A CA 1
ATOM 689 C C . ASN A 1 85 ? -2.836 -5.583 12.824 1.00 90.50 85 ASN A C 1
ATOM 691 O O . ASN A 1 85 ? -3.565 -6.236 13.568 1.00 90.50 85 ASN A O 1
ATOM 695 N N . ILE A 1 86 ? -3.324 -4.612 12.040 1.00 89.75 86 ILE A N 1
ATOM 696 C CA . ILE A 1 86 ? -4.764 -4.339 11.913 1.00 89.75 86 ILE A CA 1
ATOM 697 C C . ILE A 1 86 ? -5.464 -5.520 11.232 1.00 89.75 86 ILE A C 1
ATOM 699 O O . ILE A 1 86 ? -6.500 -5.959 11.728 1.00 89.75 86 ILE A O 1
ATOM 703 N N . ILE A 1 87 ? -4.887 -6.064 10.154 1.00 86.44 87 ILE A N 1
ATOM 704 C CA . ILE A 1 87 ? -5.426 -7.250 9.472 1.00 86.44 87 ILE A CA 1
ATOM 705 C C . ILE A 1 87 ? -5.433 -8.452 10.423 1.00 86.44 87 ILE A C 1
ATOM 707 O O . ILE A 1 87 ? -6.459 -9.112 10.558 1.00 86.44 87 ILE A O 1
ATOM 711 N N . GLU A 1 88 ? -4.336 -8.701 11.143 1.00 86.62 88 GLU A N 1
ATOM 712 C CA . GLU A 1 88 ? -4.216 -9.822 12.087 1.00 86.62 88 GLU A CA 1
ATOM 713 C C . GLU A 1 88 ? -5.205 -9.755 13.263 1.00 86.62 88 GLU A C 1
ATOM 715 O O . GLU A 1 88 ? -5.514 -10.784 13.862 1.00 86.62 88 GLU A O 1
ATOM 720 N N . LYS A 1 89 ? -5.702 -8.562 13.605 1.00 88.31 89 LYS A N 1
ATOM 721 C CA . LYS A 1 89 ? -6.723 -8.344 14.645 1.00 88.31 89 LYS A CA 1
ATOM 722 C C . LYS A 1 89 ? -8.144 -8.230 14.088 1.00 88.31 89 LYS A C 1
ATOM 724 O O . LYS A 1 89 ? -9.065 -7.970 14.858 1.00 88.31 89 LYS A O 1
ATOM 729 N N . SER A 1 90 ? -8.310 -8.332 12.774 1.00 84.50 90 SER A N 1
ATOM 730 C CA . SER A 1 90 ? -9.603 -8.218 12.104 1.00 84.50 90 SER A CA 1
ATOM 731 C C . SER A 1 90 ? -10.146 -9.589 11.741 1.00 84.50 90 SER A C 1
ATOM 733 O O . SER A 1 90 ? -9.378 -10.528 11.528 1.00 84.50 90 SER A O 1
ATOM 735 N N . ASP A 1 91 ? -11.456 -9.656 11.534 1.00 78.75 91 ASP A N 1
ATOM 736 C CA . ASP A 1 91 ? -12.113 -10.862 11.026 1.00 78.75 91 ASP A CA 1
ATOM 737 C C . ASP A 1 91 ? -11.642 -11.215 9.602 1.00 78.75 91 ASP A C 1
ATOM 739 O O . ASP A 1 91 ? -11.861 -12.319 9.125 1.00 78.75 91 ASP A O 1
ATOM 743 N N . LEU A 1 92 ? -10.930 -10.307 8.917 1.00 76.75 92 LEU A N 1
ATOM 744 C CA . LEU A 1 92 ? -10.370 -10.540 7.585 1.00 76.75 92 LEU A CA 1
ATOM 745 C C . LEU A 1 92 ? -9.094 -11.402 7.589 1.00 76.75 92 LEU A C 1
ATOM 747 O O . LEU A 1 92 ? -8.660 -11.845 6.522 1.00 76.75 92 LEU A O 1
ATOM 751 N N . LYS A 1 93 ? -8.495 -11.663 8.761 1.00 78.44 93 LYS A N 1
ATOM 752 C CA . LYS A 1 93 ? -7.277 -12.479 8.901 1.00 78.44 93 LYS A CA 1
ATOM 753 C C . LYS A 1 93 ? -7.434 -13.857 8.261 1.00 78.44 93 LYS A C 1
ATOM 755 O O . LYS A 1 93 ? -6.533 -14.322 7.556 1.00 78.44 93 LYS A O 1
ATOM 760 N N . ASP A 1 94 ? -8.569 -14.499 8.506 1.00 70.69 94 ASP A N 1
ATOM 761 C CA . ASP A 1 94 ? -8.794 -15.888 8.109 1.00 70.69 94 ASP A CA 1
ATOM 762 C C . ASP A 1 94 ? -9.088 -16.016 6.606 1.00 70.69 94 ASP A C 1
ATOM 764 O O . ASP A 1 94 ? -8.857 -17.064 6.009 1.00 70.69 94 ASP A O 1
ATOM 768 N N . PHE A 1 95 ? -9.434 -14.908 5.944 1.00 68.38 95 PHE A N 1
ATOM 769 C CA . PHE A 1 95 ? -9.690 -14.844 4.501 1.00 68.38 95 PHE A CA 1
ATOM 770 C C . PHE A 1 95 ? -8.432 -14.597 3.657 1.00 68.38 95 PHE A C 1
ATOM 772 O O . PHE A 1 95 ? -8.519 -14.388 2.448 1.00 68.38 95 PHE A O 1
ATOM 779 N N . GLY A 1 96 ? -7.246 -14.622 4.274 1.00 67.00 96 GLY A N 1
ATOM 780 C CA . GLY A 1 96 ? -5.971 -14.516 3.562 1.00 67.00 96 GLY A CA 1
ATOM 781 C C . GLY A 1 96 ? -5.611 -13.103 3.105 1.00 67.00 96 GLY A C 1
ATOM 782 O O . GLY A 1 96 ? -4.722 -12.954 2.265 1.00 67.00 96 GLY A O 1
ATOM 783 N N . TYR A 1 97 ? -6.259 -12.076 3.665 1.00 69.56 97 TYR A N 1
ATOM 784 C CA . TYR A 1 97 ? -5.878 -10.691 3.416 1.00 69.56 97 TYR A CA 1
ATOM 785 C C . TYR A 1 97 ? -4.454 -10.432 3.921 1.00 69.56 97 TYR A C 1
ATOM 787 O O . TYR A 1 97 ? -4.063 -10.885 4.996 1.00 69.56 97 TYR A O 1
ATOM 795 N N . ASN A 1 98 ? -3.668 -9.697 3.137 1.00 70.12 98 ASN A N 1
ATOM 796 C CA . ASN A 1 98 ? -2.304 -9.311 3.474 1.00 70.12 98 ASN A CA 1
ATOM 797 C C . ASN A 1 98 ? -2.009 -7.874 3.017 1.00 70.12 98 ASN A C 1
ATOM 799 O O . ASN A 1 98 ? -2.798 -7.262 2.295 1.00 70.12 98 ASN A O 1
ATOM 803 N N . ASN A 1 99 ? -0.871 -7.326 3.435 1.00 77.81 99 ASN A N 1
A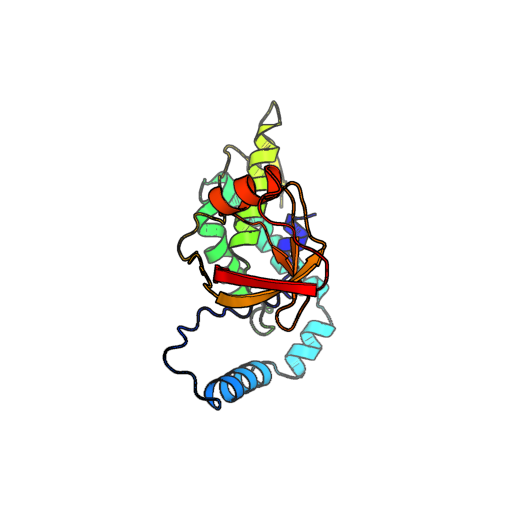TOM 804 C CA . ASN A 1 99 ? -0.431 -5.997 3.036 1.00 77.81 99 ASN A CA 1
ATOM 805 C C . ASN A 1 99 ? 0.470 -6.050 1.788 1.00 77.81 99 ASN A C 1
ATOM 807 O O . ASN A 1 99 ? 1.352 -6.893 1.680 1.00 77.81 99 ASN A O 1
ATOM 811 N N . ASN A 1 100 ? 0.287 -5.117 0.849 1.00 79.75 100 ASN A N 1
ATOM 812 C CA . ASN A 1 100 ? 1.307 -4.830 -0.163 1.00 79.75 100 ASN A CA 1
ATOM 813 C C . ASN A 1 100 ? 2.125 -3.632 0.328 1.00 79.75 100 ASN A C 1
ATOM 815 O O . ASN A 1 100 ? 1.705 -2.483 0.176 1.00 79.75 100 ASN A O 1
ATOM 819 N N . GLU A 1 101 ? 3.260 -3.908 0.976 1.00 84.56 101 GLU A N 1
ATOM 820 C CA . GLU A 1 101 ? 4.072 -2.881 1.645 1.00 84.56 101 GLU A CA 1
ATOM 821 C C . GLU A 1 101 ? 4.514 -1.789 0.673 1.00 84.56 101 GLU A C 1
ATOM 823 O O . GLU A 1 101 ? 4.368 -0.598 0.952 1.00 84.56 101 GLU A O 1
ATOM 828 N N . THR A 1 102 ? 4.986 -2.201 -0.503 1.00 81.44 102 THR A N 1
ATOM 829 C CA . THR A 1 102 ? 5.459 -1.306 -1.554 1.00 81.44 102 THR A CA 1
ATOM 830 C C . THR A 1 102 ? 4.355 -0.377 -2.035 1.00 81.44 102 THR A C 1
ATOM 832 O O . THR A 1 102 ? 4.529 0.840 -2.036 1.00 81.44 102 THR A O 1
ATOM 835 N N . ASN A 1 103 ? 3.196 -0.921 -2.402 1.00 80.50 103 ASN A N 1
ATOM 836 C CA . ASN A 1 103 ? 2.077 -0.128 -2.896 1.00 80.50 103 ASN A CA 1
ATOM 837 C C . ASN A 1 103 ? 1.535 0.815 -1.813 1.00 80.50 103 ASN A C 1
ATOM 839 O O . ASN A 1 103 ? 1.188 1.962 -2.102 1.00 80.50 103 ASN A O 1
ATOM 843 N N . LEU A 1 104 ? 1.495 0.362 -0.558 1.00 84.25 104 LEU A N 1
ATOM 844 C CA . LEU A 1 104 ? 1.048 1.167 0.573 1.00 84.25 104 LEU A CA 1
ATOM 845 C C . LEU A 1 104 ? 1.984 2.360 0.813 1.00 84.25 104 LEU A C 1
ATOM 847 O O . LEU A 1 104 ? 1.521 3.501 0.844 1.00 84.25 104 LEU A O 1
ATOM 851 N N . LEU A 1 105 ? 3.296 2.122 0.896 1.00 88.94 105 LEU A N 1
ATOM 852 C CA . LEU A 1 105 ? 4.293 3.180 1.078 1.00 88.94 105 LEU A CA 1
ATOM 853 C C . LEU A 1 105 ? 4.360 4.130 -0.126 1.00 88.94 105 LEU A C 1
ATOM 855 O O . LEU A 1 105 ? 4.464 5.341 0.067 1.00 88.94 105 LEU A O 1
ATOM 859 N N . THR A 1 106 ? 4.222 3.627 -1.358 1.00 86.69 106 THR A N 1
ATOM 860 C CA . THR A 1 106 ? 4.116 4.474 -2.557 1.00 86.69 106 THR A CA 1
ATOM 861 C C . THR A 1 106 ? 2.875 5.364 -2.504 1.00 86.69 106 THR A C 1
ATOM 863 O O . THR A 1 106 ? 2.972 6.552 -2.794 1.00 86.69 106 THR A O 1
ATOM 866 N N . CYS A 1 107 ? 1.716 4.843 -2.092 1.00 85.38 107 CYS A N 1
ATOM 867 C CA . CYS A 1 107 ? 0.501 5.653 -1.966 1.00 85.38 107 CYS A CA 1
ATOM 868 C C . CYS A 1 107 ? 0.635 6.742 -0.892 1.00 85.38 107 CYS A C 1
ATOM 870 O O . CYS A 1 107 ? 0.183 7.868 -1.103 1.00 85.38 107 CYS A O 1
ATOM 872 N N . VAL A 1 108 ? 1.271 6.430 0.241 1.00 90.12 108 VAL A N 1
ATOM 873 C CA . VAL A 1 108 ? 1.564 7.418 1.292 1.00 90.12 108 VAL A CA 1
ATOM 874 C C . VAL A 1 108 ? 2.546 8.474 0.780 1.00 90.12 108 VAL A C 1
ATOM 876 O O . VAL A 1 108 ? 2.336 9.668 0.998 1.00 90.12 108 VAL A O 1
ATOM 879 N N . SER A 1 109 ? 3.577 8.062 0.043 1.00 90.56 109 SER A N 1
ATOM 880 C CA . SER A 1 109 ? 4.532 8.982 -0.576 1.00 90.56 109 SER A CA 1
ATOM 881 C C . SER A 1 109 ? 3.837 9.935 -1.554 1.00 90.56 109 SER A C 1
ATOM 883 O O . SER A 1 109 ? 3.930 11.150 -1.386 1.00 90.56 109 SER A O 1
ATOM 885 N N . ASP A 1 110 ? 3.023 9.409 -2.475 1.00 88.19 110 ASP A N 1
ATOM 886 C CA . ASP A 1 110 ? 2.226 10.204 -3.418 1.00 88.19 110 ASP A CA 1
ATOM 887 C C . ASP A 1 110 ? 1.310 11.210 -2.699 1.00 88.19 110 ASP A C 1
ATOM 889 O O . ASP A 1 110 ? 1.193 12.365 -3.114 1.00 88.19 110 ASP A O 1
ATOM 893 N N . LEU A 1 111 ? 0.641 10.781 -1.621 1.00 86.81 111 LEU A N 1
ATOM 894 C CA . LEU A 1 111 ? -0.262 11.629 -0.841 1.00 86.81 111 LEU A CA 1
ATOM 895 C C . LEU A 1 111 ? 0.489 12.800 -0.194 1.00 86.81 111 LEU A C 1
ATOM 897 O O . LEU A 1 111 ? 0.056 13.949 -0.299 1.00 86.81 111 LEU A O 1
ATOM 901 N N . THR A 1 112 ? 1.614 12.515 0.463 1.00 88.75 112 THR A N 1
ATOM 902 C CA . THR A 1 112 ? 2.411 13.544 1.147 1.00 88.75 112 THR A CA 1
ATOM 903 C C . THR A 1 112 ? 3.098 14.498 0.165 1.00 88.75 112 THR A C 1
ATOM 905 O O . THR A 1 112 ? 3.203 15.691 0.449 1.00 88.75 112 THR A O 1
ATOM 908 N N . HIS A 1 113 ? 3.478 14.024 -1.027 1.00 89.31 113 HIS A N 1
ATOM 909 C CA . HIS A 1 113 ? 3.977 14.877 -2.111 1.00 89.31 113 HIS A CA 1
ATOM 910 C C . HIS A 1 113 ? 2.910 15.819 -2.648 1.00 89.31 113 HIS A C 1
ATOM 912 O O . HIS A 1 113 ? 3.151 17.021 -2.730 1.00 89.31 113 HIS A O 1
ATOM 918 N N . LYS A 1 114 ? 1.701 15.321 -2.925 1.00 84.19 114 LYS A N 1
ATOM 919 C CA . LYS A 1 114 ? 0.582 16.182 -3.342 1.00 84.19 114 LYS A CA 1
ATOM 920 C C . LYS A 1 114 ? 0.264 17.247 -2.297 1.00 84.19 114 LYS A C 1
ATOM 922 O O . LYS A 1 114 ? -0.030 18.384 -2.646 1.00 84.19 114 LYS A O 1
ATOM 927 N N . ALA A 1 115 ? 0.382 16.920 -1.011 1.00 82.31 115 ALA A N 1
ATOM 928 C CA . ALA A 1 115 ? 0.186 17.885 0.068 1.00 82.31 115 ALA A CA 1
ATOM 929 C C . ALA A 1 115 ? 1.196 19.053 0.045 1.00 82.31 115 ALA A C 1
ATOM 931 O O . 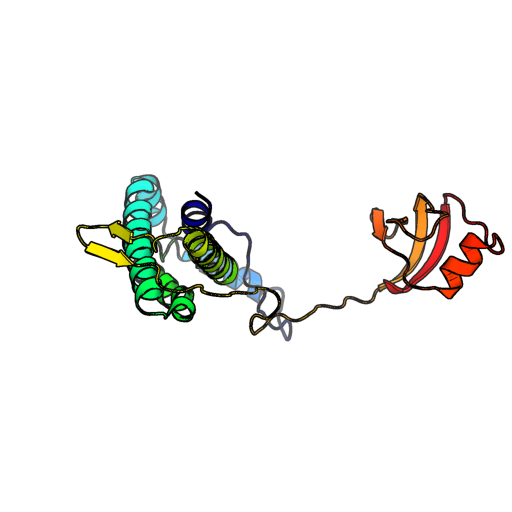ALA A 1 115 ? 0.897 20.126 0.570 1.00 82.31 115 ALA A O 1
ATOM 932 N N . LYS A 1 116 ? 2.374 18.882 -0.575 1.00 82.44 116 LYS A N 1
ATOM 933 C CA . LYS A 1 116 ? 3.380 19.943 -0.752 1.00 82.44 116 LYS A CA 1
ATOM 934 C C . LYS A 1 116 ? 2.948 21.013 -1.755 1.00 82.44 116 LYS A C 1
ATOM 936 O O . LYS A 1 116 ? 3.396 22.149 -1.636 1.00 82.44 116 LYS A O 1
ATOM 941 N N . GLU A 1 117 ? 2.097 20.669 -2.720 1.00 81.62 117 GLU A N 1
ATOM 942 C CA . GLU A 1 117 ? 1.618 21.602 -3.750 1.00 81.62 117 GLU A CA 1
ATOM 943 C C . GLU A 1 117 ? 0.699 22.690 -3.171 1.00 81.62 117 GLU A C 1
ATOM 945 O O . GLU A 1 117 ? 0.503 23.743 -3.778 1.00 81.62 117 GLU A O 1
ATOM 950 N N . PHE A 1 118 ? 0.158 22.473 -1.970 1.00 76.94 118 PHE A N 1
ATOM 951 C CA . PHE A 1 118 ? -0.701 23.437 -1.299 1.00 76.94 118 PHE A CA 1
ATOM 952 C C . PHE A 1 118 ? 0.121 24.527 -0.600 1.00 76.94 118 PHE A C 1
ATOM 954 O O . PHE A 1 118 ? 1.014 24.250 0.201 1.00 76.94 118 PHE A O 1
ATOM 961 N N . LYS A 1 119 ? -0.250 25.795 -0.835 1.00 79.62 119 LYS A N 1
ATOM 962 C CA . LYS A 1 119 ? 0.348 26.975 -0.176 1.00 79.62 119 LYS A CA 1
ATOM 963 C C . LYS A 1 119 ? 0.260 26.905 1.354 1.00 79.62 119 LYS A C 1
ATOM 965 O O . LYS A 1 119 ? 1.175 27.335 2.050 1.00 79.62 119 LYS A O 1
ATOM 970 N N . HIS A 1 120 ? -0.843 26.364 1.861 1.00 77.31 120 HIS A N 1
ATOM 971 C CA . HIS A 1 120 ? -1.036 26.045 3.271 1.00 77.31 120 HIS A CA 1
ATOM 972 C C . HIS A 1 120 ? -1.134 24.533 3.409 1.00 77.31 120 HIS A C 1
ATOM 974 O O . HIS A 1 120 ? -1.851 23.894 2.642 1.00 77.31 120 HIS A O 1
ATOM 980 N N . LYS A 1 121 ? -0.411 23.967 4.377 1.00 77.75 121 LYS A N 1
ATOM 981 C CA . LYS A 1 121 ? -0.380 22.518 4.583 1.00 77.75 121 LYS A CA 1
ATOM 982 C C . LYS A 1 121 ? -1.800 21.994 4.826 1.00 77.75 121 LYS A C 1
ATOM 984 O O . LYS A 1 121 ? -2.489 22.541 5.692 1.00 77.75 121 LYS A O 1
ATOM 989 N N . PRO A 1 122 ? -2.251 20.976 4.073 1.00 79.81 122 PRO A N 1
ATOM 990 C CA . PRO A 1 122 ? -3.614 20.495 4.187 1.00 79.81 122 PRO A CA 1
ATOM 991 C C . PRO A 1 122 ? -3.832 19.820 5.542 1.00 79.81 122 PRO A C 1
ATOM 993 O O . PRO A 1 122 ? -2.972 19.094 6.051 1.00 79.81 122 PRO A O 1
ATOM 996 N N . MET A 1 123 ? -5.016 20.060 6.098 1.00 84.56 123 MET A N 1
ATOM 997 C CA . MET A 1 123 ? -5.523 19.394 7.290 1.00 84.56 123 MET A CA 1
ATOM 998 C C . MET A 1 123 ? -6.675 18.480 6.891 1.00 84.56 123 MET A C 1
ATOM 1000 O O . MET A 1 123 ? -7.553 18.872 6.123 1.00 84.56 123 MET A O 1
ATOM 1004 N N . ILE A 1 124 ? -6.669 17.261 7.412 1.00 82.19 124 ILE A N 1
ATOM 1005 C CA . ILE A 1 124 ? -7.704 16.260 7.179 1.00 82.19 124 ILE A CA 1
ATOM 1006 C C . ILE A 1 124 ? -8.483 16.096 8.475 1.00 82.19 124 ILE A C 1
ATOM 1008 O O . ILE A 1 124 ? -7.905 15.773 9.509 1.00 82.19 124 ILE A O 1
ATOM 1012 N N . ILE A 1 125 ? -9.795 16.302 8.413 1.00 84.19 125 ILE A N 1
ATOM 1013 C CA . ILE A 1 125 ? -10.695 16.010 9.529 1.00 84.19 125 ILE A CA 1
ATOM 1014 C C . ILE A 1 125 ? -11.197 14.577 9.355 1.00 84.19 125 ILE A C 1
ATOM 1016 O O . ILE A 1 125 ? -11.759 14.232 8.313 1.00 84.19 125 ILE A O 1
ATOM 1020 N N . PHE A 1 126 ? -10.968 13.735 10.357 1.00 85.06 126 PHE A N 1
ATOM 1021 C CA . PHE A 1 126 ? -11.423 12.348 10.375 1.00 85.06 126 PHE A CA 1
ATOM 1022 C C . PHE A 1 126 ? -11.792 11.947 11.806 1.00 85.06 126 PHE A C 1
ATOM 1024 O O . PHE A 1 126 ? -11.001 12.178 12.714 1.00 85.06 126 PHE A O 1
ATOM 1031 N N . GLU A 1 127 ? -12.990 11.381 12.002 1.00 85.12 127 GLU A N 1
ATOM 1032 C CA . GLU A 1 127 ? -13.545 11.063 13.335 1.00 85.12 127 GLU A CA 1
ATOM 1033 C C . GLU A 1 127 ? -13.393 12.223 14.337 1.00 85.12 127 GLU A C 1
ATOM 1035 O O . GLU A 1 127 ? -12.865 12.045 15.430 1.00 85.12 127 GLU A O 1
ATOM 1040 N N . GLU A 1 128 ? -13.779 13.439 13.926 1.00 87.19 128 GLU A N 1
ATOM 1041 C CA . GLU A 1 128 ? -13.714 14.668 14.745 1.00 87.19 128 GLU A CA 1
ATOM 1042 C C . GLU A 1 128 ? -12.296 15.110 15.170 1.00 87.19 128 GLU A C 1
ATOM 1044 O O . GLU A 1 128 ? -12.129 16.153 15.801 1.00 87.19 128 GLU A O 1
ATOM 1049 N N . LYS A 1 129 ? -11.251 14.380 14.763 1.00 88.62 129 LYS A N 1
ATOM 1050 C CA . LYS A 1 129 ? -9.844 14.719 14.988 1.00 88.62 129 LYS A CA 1
ATOM 1051 C C . LYS A 1 129 ? -9.238 15.353 13.737 1.00 88.62 129 LYS A C 1
ATOM 1053 O O . LYS A 1 129 ? -9.577 15.009 12.603 1.00 88.62 129 LYS A O 1
ATOM 1058 N N . VAL A 1 130 ? -8.329 16.302 13.951 1.00 85.75 130 VAL A N 1
ATOM 1059 C CA . VAL A 1 130 ? -7.623 17.016 12.881 1.00 85.75 130 VAL A CA 1
ATOM 1060 C C . VAL A 1 130 ? -6.230 16.426 12.707 1.00 85.75 130 VAL A C 1
ATOM 1062 O O . VAL A 1 130 ? -5.461 16.353 13.664 1.00 85.75 130 VAL A O 1
ATOM 1065 N N . TYR A 1 131 ? -5.907 16.054 11.471 1.00 85.88 131 TYR A N 1
ATOM 1066 C CA . TYR A 1 131 ? -4.631 15.471 11.079 1.00 85.88 131 TYR A CA 1
ATOM 1067 C C . TYR A 1 131 ? -3.904 16.377 10.092 1.00 85.88 131 TYR A C 1
ATOM 1069 O O . TYR A 1 131 ? -4.438 16.712 9.034 1.00 85.88 131 TYR A O 1
ATOM 1077 N N . GLY A 1 132 ? -2.681 16.780 10.427 1.00 83.38 132 GLY A N 1
ATOM 1078 C CA . GLY A 1 132 ? -1.856 17.626 9.565 1.00 83.38 132 GLY A CA 1
ATOM 1079 C C . GLY A 1 132 ? -0.881 16.813 8.719 1.00 83.38 132 GLY A C 1
ATOM 1080 O O . GLY A 1 132 ? -0.130 16.004 9.261 1.00 83.38 132 GLY A O 1
ATOM 1081 N N . ILE A 1 133 ? -0.821 17.080 7.410 1.00 85.56 133 ILE A N 1
ATOM 1082 C CA . ILE A 1 133 ? 0.259 16.565 6.555 1.00 85.56 133 ILE A CA 1
ATOM 1083 C C . ILE A 1 133 ? 1.382 17.604 6.532 1.00 85.56 133 ILE A C 1
ATOM 1085 O O . ILE A 1 133 ? 1.398 18.518 5.708 1.00 85.56 133 ILE A O 1
ATOM 1089 N N . SER A 1 134 ? 2.294 17.508 7.497 1.00 72.81 134 SER A N 1
ATOM 1090 C CA . SER A 1 134 ? 3.349 18.504 7.718 1.00 72.81 134 SER A CA 1
ATOM 1091 C C . SER A 1 134 ? 4.532 18.331 6.757 1.00 72.81 134 SER A C 1
ATOM 1093 O O . SER A 1 134 ? 5.026 19.315 6.194 1.00 72.81 134 SER A O 1
ATOM 1095 N N . GLU A 1 135 ? 4.938 17.090 6.493 1.00 79.69 135 GLU A N 1
ATOM 1096 C CA . GLU A 1 135 ? 6.162 16.751 5.761 1.00 79.69 135 GLU A CA 1
ATOM 1097 C C . GLU A 1 135 ? 5.929 15.743 4.635 1.00 79.69 135 GLU A C 1
ATOM 1099 O O . GLU A 1 135 ? 4.920 15.039 4.593 1.00 79.69 135 GLU A O 1
ATOM 1104 N N . THR A 1 136 ? 6.872 15.719 3.692 1.00 86.12 136 THR A N 1
ATOM 1105 C CA . THR A 1 136 ? 6.900 14.749 2.600 1.00 86.12 136 THR A CA 1
ATOM 1106 C C . THR A 1 136 ? 7.578 13.470 3.054 1.00 86.12 136 THR A C 1
ATOM 1108 O O . THR A 1 136 ? 8.631 13.509 3.688 1.00 86.12 136 THR A O 1
ATOM 1111 N N . PHE A 1 137 ? 6.991 12.337 2.691 1.00 89.88 137 PHE A N 1
ATOM 1112 C CA . PHE A 1 137 ? 7.591 11.028 2.863 1.00 89.88 137 PHE A CA 1
ATOM 1113 C C . PHE A 1 137 ? 8.071 10.518 1.505 1.00 89.88 137 PHE A C 1
ATOM 1115 O O . PHE A 1 137 ? 7.262 10.285 0.608 1.00 89.88 137 PHE A O 1
ATOM 1122 N N . ASP A 1 138 ? 9.380 10.344 1.347 1.00 87.25 138 ASP A N 1
ATOM 1123 C CA . ASP A 1 138 ? 9.980 9.827 0.119 1.00 87.25 138 ASP A CA 1
ATOM 1124 C C . ASP A 1 138 ? 10.140 8.309 0.204 1.00 87.25 138 ASP A C 1
ATOM 1126 O O . ASP A 1 138 ? 10.944 7.795 0.981 1.00 87.25 138 ASP A O 1
ATOM 1130 N N . TYR A 1 139 ? 9.386 7.587 -0.625 1.00 85.44 139 TYR A N 1
ATOM 1131 C CA . TYR A 1 139 ? 9.544 6.148 -0.785 1.00 85.44 139 TYR A CA 1
ATOM 1132 C C . TYR A 1 139 ? 9.851 5.809 -2.238 1.00 85.44 139 TYR A C 1
ATOM 1134 O O . TYR A 1 139 ? 9.051 6.070 -3.138 1.00 85.44 139 TYR A O 1
ATOM 1142 N N . ASN A 1 140 ? 11.011 5.190 -2.462 1.00 81.12 140 ASN A N 1
ATOM 1143 C CA . ASN A 1 140 ? 11.399 4.675 -3.765 1.00 81.12 140 ASN A CA 1
ATOM 1144 C C . ASN A 1 140 ? 11.405 3.137 -3.731 1.00 81.12 140 ASN A C 1
ATOM 1146 O O . ASN A 1 140 ? 12.289 2.544 -3.109 1.00 81.12 140 ASN A O 1
ATOM 1150 N N . PRO A 1 141 ? 10.473 2.473 -4.438 1.00 73.06 141 PRO A N 1
ATOM 1151 C CA . PRO A 1 141 ? 10.372 1.017 -4.430 1.00 73.06 141 PRO A CA 1
ATOM 1152 C C . PRO A 1 141 ? 11.611 0.330 -5.021 1.00 73.06 141 PRO A C 1
ATOM 1154 O O . PRO A 1 141 ? 11.868 -0.826 -4.716 1.00 73.06 141 PRO A O 1
ATOM 1157 N N . LYS A 1 142 ? 12.409 1.028 -5.843 1.00 68.50 142 LYS A N 1
ATOM 1158 C CA . LYS A 1 142 ? 13.627 0.478 -6.465 1.00 68.50 142 LYS A CA 1
ATOM 1159 C C . LYS A 1 142 ? 14.818 0.388 -5.514 1.00 68.50 142 LYS A C 1
ATOM 1161 O O . LYS A 1 142 ? 15.780 -0.302 -5.825 1.00 68.50 142 LYS A O 1
ATOM 1166 N N . THR A 1 143 ? 14.777 1.114 -4.402 1.00 64.62 143 THR A N 1
ATOM 1167 C CA . THR A 1 143 ? 15.847 1.147 -3.394 1.00 64.62 143 THR A CA 1
ATOM 1168 C C . THR A 1 143 ? 15.396 0.527 -2.074 1.00 64.62 143 THR A C 1
ATOM 1170 O O . THR A 1 143 ? 16.064 0.712 -1.063 1.00 64.62 143 THR A O 1
ATOM 1173 N N . ALA A 1 144 ? 14.243 -0.147 -2.060 1.00 64.12 144 ALA A N 1
ATOM 1174 C CA . ALA A 1 144 ? 13.754 -0.844 -0.883 1.00 64.12 144 ALA A CA 1
ATOM 1175 C C . ALA A 1 144 ? 14.655 -2.048 -0.560 1.00 64.12 144 ALA A C 1
ATOM 1177 O O . ALA A 1 144 ? 15.135 -2.741 -1.464 1.00 64.12 144 ALA A O 1
ATOM 1178 N N . ASP A 1 145 ? 14.876 -2.298 0.731 1.00 51.25 145 ASP A N 1
ATOM 1179 C CA . ASP A 1 145 ? 15.630 -3.461 1.195 1.00 51.25 145 ASP A CA 1
ATOM 1180 C C . ASP A 1 145 ? 14.997 -4.757 0.664 1.00 51.25 145 ASP A C 1
ATOM 1182 O O . ASP A 1 145 ? 13.788 -4.962 0.750 1.00 51.25 145 ASP A O 1
ATOM 1186 N N . GLY A 1 146 ? 15.821 -5.638 0.090 1.00 53.19 146 GLY A N 1
ATOM 1187 C CA . GLY A 1 146 ? 15.379 -6.927 -0.456 1.00 53.19 146 GLY A CA 1
ATOM 1188 C C . GLY A 1 146 ? 15.091 -6.954 -1.962 1.00 53.19 146 GLY A C 1
ATOM 1189 O O . GLY A 1 146 ? 14.910 -8.046 -2.507 1.00 53.19 146 GLY A O 1
ATOM 1190 N N . VAL A 1 147 ? 15.132 -5.816 -2.669 1.00 46.78 147 VAL A N 1
ATOM 1191 C CA . VAL A 1 147 ? 15.081 -5.802 -4.142 1.00 46.78 147 VAL A CA 1
ATOM 1192 C C . VAL A 1 147 ? 16.365 -6.422 -4.700 1.00 46.78 147 VAL A C 1
ATOM 1194 O O . VAL A 1 147 ? 17.420 -5.794 -4.754 1.00 46.78 147 VAL A O 1
ATOM 1197 N N . LYS A 1 148 ? 16.289 -7.687 -5.122 1.00 47.22 148 LYS A N 1
ATOM 1198 C CA . LYS A 1 148 ? 17.349 -8.341 -5.896 1.00 47.22 148 LYS A CA 1
ATOM 1199 C C . LYS A 1 148 ? 17.117 -8.057 -7.375 1.00 47.22 148 LYS A C 1
ATOM 1201 O O . LYS A 1 148 ? 16.136 -8.532 -7.942 1.00 47.22 148 LYS A O 1
ATOM 1206 N N . GLU A 1 149 ? 18.027 -7.330 -8.018 1.00 43.62 149 GLU A N 1
ATOM 1207 C CA . GLU A 1 149 ? 18.074 -7.286 -9.482 1.00 43.62 149 GLU A CA 1
ATOM 1208 C C . GLU A 1 149 ? 18.330 -8.702 -10.018 1.00 43.62 149 GLU A C 1
ATOM 1210 O O . GLU A 1 149 ? 19.441 -9.231 -9.947 1.00 43.62 149 GLU A O 1
ATOM 1215 N N . GLN A 1 150 ? 17.292 -9.347 -10.551 1.00 40.78 150 GLN A N 1
ATOM 1216 C CA . GLN A 1 150 ? 17.447 -10.616 -11.248 1.00 40.78 150 GLN A CA 1
ATOM 1217 C C . GLN A 1 150 ? 17.905 -10.349 -12.685 1.00 40.78 150 GLN A C 1
ATOM 1219 O O . GLN A 1 150 ? 17.100 -10.230 -13.608 1.00 40.78 150 GLN A O 1
ATOM 1224 N N . ILE A 1 151 ? 19.220 -10.274 -12.883 1.00 46.09 151 ILE A N 1
ATOM 1225 C CA . ILE A 1 151 ? 19.822 -10.229 -14.218 1.00 46.09 151 ILE A CA 1
ATOM 1226 C C . ILE A 1 151 ? 19.803 -11.653 -14.791 1.00 46.09 151 ILE A C 1
ATOM 1228 O O . ILE A 1 151 ? 20.700 -12.455 -14.532 1.00 46.09 151 ILE A O 1
ATOM 1232 N N . SER A 1 152 ? 18.761 -11.994 -15.551 1.00 47.75 152 SER A N 1
ATOM 1233 C CA . SER A 1 152 ? 18.714 -13.264 -16.288 1.00 47.75 152 SER A CA 1
ATOM 1234 C C . SER A 1 152 ? 19.512 -13.122 -17.578 1.00 47.75 152 SER A C 1
ATOM 1236 O O . SER A 1 152 ? 19.069 -12.418 -18.477 1.00 47.75 152 SER A O 1
ATOM 1238 N N . LYS A 1 153 ? 20.675 -13.783 -17.662 1.00 54.03 153 LYS A N 1
ATOM 1239 C CA . LYS A 1 153 ? 21.482 -13.835 -18.888 1.00 54.03 153 LYS A CA 1
ATOM 1240 C C . LYS A 1 153 ? 21.072 -15.033 -19.739 1.00 54.03 153 LYS A C 1
ATOM 1242 O O . LYS A 1 153 ? 21.225 -16.168 -19.293 1.00 54.03 153 LYS A O 1
ATOM 1247 N N . MET A 1 154 ? 20.589 -14.805 -20.957 1.00 56.31 154 MET A N 1
ATOM 1248 C CA . MET A 1 154 ? 20.201 -15.867 -21.891 1.00 56.31 154 MET A CA 1
ATOM 1249 C C . MET A 1 154 ? 21.063 -15.814 -23.153 1.00 56.31 154 MET A C 1
ATOM 1251 O O . MET A 1 154 ? 20.951 -14.889 -23.951 1.00 56.31 154 MET A O 1
ATOM 1255 N N . GLN A 1 155 ? 21.918 -16.820 -23.353 1.00 73.88 155 GLN A N 1
ATOM 1256 C CA . GLN A 1 155 ? 22.763 -16.936 -24.543 1.00 73.88 155 GLN A CA 1
ATOM 1257 C C . GLN A 1 155 ? 22.108 -17.855 -25.579 1.00 73.88 155 GLN A C 1
ATOM 1259 O O . GLN A 1 155 ? 21.717 -18.974 -25.257 1.00 73.88 155 GLN A O 1
ATOM 1264 N N . GLY A 1 156 ? 22.004 -17.406 -26.830 1.00 71.44 156 GLY A N 1
ATOM 1265 C CA . GLY A 1 156 ? 21.340 -18.192 -27.869 1.00 71.44 156 GLY A CA 1
ATOM 1266 C C . GLY A 1 156 ? 21.433 -17.603 -29.271 1.00 71.44 156 GLY A C 1
ATOM 1267 O O . GLY A 1 156 ? 22.029 -16.547 -29.491 1.00 71.44 156 GLY A O 1
ATOM 1268 N N . ALA A 1 157 ? 20.856 -18.327 -30.232 1.00 73.38 157 ALA A N 1
ATOM 1269 C CA . ALA A 1 157 ? 20.614 -17.834 -31.581 1.00 73.38 157 ALA A CA 1
ATOM 1270 C C . ALA A 1 157 ? 19.155 -17.379 -31.695 1.00 73.38 157 ALA A C 1
ATOM 1272 O O . ALA A 1 157 ? 18.242 -18.144 -31.401 1.00 73.38 157 ALA A O 1
ATOM 1273 N N . PHE A 1 158 ? 18.948 -16.152 -32.152 1.00 78.81 158 PHE A N 1
ATOM 1274 C CA . PHE A 1 158 ? 17.656 -15.487 -32.212 1.00 78.81 158 PHE A CA 1
ATOM 1275 C C . PHE A 1 158 ? 17.303 -15.154 -33.658 1.00 78.81 158 PHE A C 1
ATOM 1277 O O . PHE A 1 158 ? 18.168 -14.713 -34.414 1.00 78.81 158 PHE A O 1
ATOM 1284 N N . ILE A 1 159 ? 16.042 -15.347 -34.045 1.00 79.44 159 ILE A N 1
ATOM 1285 C CA . ILE A 1 159 ? 15.568 -15.021 -35.400 1.00 79.44 159 ILE A CA 1
ATOM 1286 C C . ILE A 1 159 ? 15.023 -13.597 -35.413 1.00 79.44 159 ILE A C 1
ATOM 1288 O O . ILE A 1 159 ? 14.165 -13.264 -34.599 1.00 79.44 159 ILE A O 1
ATOM 1292 N N . ILE A 1 160 ? 15.470 -12.769 -36.351 1.00 75.69 160 ILE A N 1
ATOM 1293 C CA . ILE A 1 160 ? 14.982 -11.400 -36.514 1.00 75.69 160 ILE A CA 1
ATOM 1294 C C . ILE A 1 160 ? 13.592 -11.417 -37.157 1.00 75.69 160 ILE A C 1
ATOM 1296 O O . ILE A 1 160 ? 13.417 -11.878 -38.283 1.00 75.69 160 ILE A O 1
ATOM 1300 N N . LYS A 1 161 ? 12.601 -10.855 -36.459 1.00 77.00 161 LYS A N 1
ATOM 1301 C CA . LYS A 1 161 ? 11.230 -10.663 -36.957 1.00 77.00 161 LYS A CA 1
ATOM 1302 C C . LYS A 1 161 ? 10.978 -9.243 -37.463 1.00 77.00 161 LYS A C 1
ATOM 1304 O O . LYS A 1 161 ? 10.166 -9.041 -38.357 1.00 77.00 161 LYS A O 1
ATOM 1309 N N . LYS A 1 162 ? 11.649 -8.236 -36.910 1.00 76.62 162 LYS A N 1
ATOM 1310 C CA . LYS A 1 162 ? 11.590 -6.871 -37.445 1.00 76.62 162 LYS A CA 1
ATOM 1311 C C . LYS A 1 162 ? 12.934 -6.189 -37.207 1.00 76.62 162 LYS A C 1
ATOM 1313 O O . LYS A 1 162 ? 13.183 -5.783 -36.069 1.00 76.62 162 LYS A O 1
ATOM 1318 N N . PRO A 1 163 ? 13.814 -6.122 -38.226 1.00 65.62 163 PRO A N 1
ATOM 1319 C CA . PRO A 1 163 ? 15.089 -5.440 -38.075 1.00 65.62 163 PRO A CA 1
ATOM 1320 C C . PRO A 1 163 ? 14.842 -3.941 -37.921 1.00 65.62 163 PRO A C 1
ATOM 1322 O O . PRO A 1 163 ? 14.063 -3.356 -38.676 1.00 65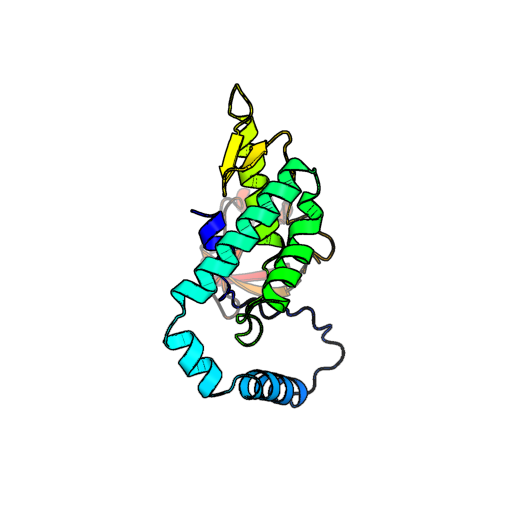.62 163 PRO A O 1
ATOM 1325 N N . ASP A 1 164 ? 15.518 -3.320 -36.960 1.00 70.88 164 ASP A N 1
ATOM 1326 C CA . ASP A 1 164 ? 15.632 -1.868 -36.909 1.00 70.88 164 ASP A CA 1
ATOM 1327 C C . ASP A 1 164 ? 17.009 -1.460 -37.422 1.00 70.88 164 ASP A C 1
ATOM 1329 O O . ASP A 1 164 ? 18.011 -1.517 -36.715 1.00 70.88 164 ASP A O 1
ATOM 1333 N N . LEU A 1 165 ? 17.041 -1.012 -38.672 1.00 66.31 165 LEU A N 1
ATOM 1334 C CA . LEU A 1 165 ? 18.270 -0.631 -39.363 1.00 66.31 165 LEU A CA 1
ATOM 1335 C C . LEU A 1 165 ? 18.956 0.602 -38.746 1.00 66.31 165 LEU A C 1
ATOM 1337 O O . LEU A 1 165 ? 20.095 0.892 -39.100 1.00 66.31 165 LEU A O 1
ATOM 1341 N N . THR A 1 166 ? 18.297 1.313 -37.824 1.00 62.44 166 THR A N 1
ATOM 1342 C CA . THR A 1 166 ? 18.900 2.435 -37.087 1.00 62.44 166 THR A CA 1
ATOM 1343 C C . THR A 1 166 ? 19.638 1.986 -35.824 1.00 62.44 166 THR A C 1
ATOM 1345 O O . THR A 1 166 ? 20.524 2.694 -35.350 1.00 62.44 166 THR A O 1
ATOM 1348 N N . GLY A 1 167 ? 19.321 0.799 -35.288 1.00 60.09 167 GLY A N 1
ATOM 1349 C CA . GLY A 1 167 ? 19.905 0.272 -34.050 1.00 60.09 167 GLY A CA 1
ATOM 1350 C C . GLY A 1 167 ? 19.488 1.019 -32.773 1.00 60.09 167 GLY A C 1
ATOM 1351 O O . GLY A 1 167 ? 20.056 0.767 -31.708 1.00 60.09 167 GLY A O 1
ATOM 1352 N N . GLU A 1 168 ? 18.519 1.933 -32.859 1.00 59.50 168 GLU A N 1
ATOM 1353 C CA . GLU A 1 168 ? 18.130 2.843 -31.772 1.00 59.50 168 GLU A CA 1
ATOM 1354 C C . GLU A 1 168 ? 16.814 2.437 -31.088 1.00 59.50 168 GLU A C 1
ATOM 1356 O O . GLU A 1 168 ? 16.592 2.759 -29.915 1.00 59.50 168 GLU A O 1
ATOM 1361 N N . SER A 1 169 ? 15.978 1.663 -31.782 1.00 60.47 169 SER A N 1
ATOM 1362 C CA . SER A 1 169 ? 14.634 1.250 -31.374 1.00 60.47 169 SER A CA 1
ATOM 1363 C C . SER A 1 169 ? 14.578 -0.200 -30.870 1.00 60.47 169 SER A C 1
ATOM 1365 O O . SER A 1 169 ? 15.573 -0.922 -30.809 1.00 60.47 169 SER A O 1
ATOM 1367 N N . LYS A 1 170 ? 13.377 -0.639 -30.466 1.00 73.56 170 LYS A N 1
ATOM 1368 C CA . LYS A 1 170 ? 13.111 -2.023 -30.047 1.00 73.56 170 LYS A CA 1
ATOM 1369 C C . LYS A 1 170 ? 13.041 -2.945 -31.273 1.00 73.56 170 LYS A C 1
ATOM 1371 O O . LYS A 1 170 ? 12.142 -2.798 -32.096 1.00 73.56 170 LYS A O 1
ATOM 1376 N N . TRP A 1 171 ? 13.946 -3.912 -31.349 1.00 75.38 171 TRP A N 1
ATOM 1377 C CA . TRP A 1 171 ? 13.957 -5.017 -32.306 1.00 75.38 171 TRP A CA 1
ATOM 1378 C C . TRP A 1 171 ? 12.975 -6.098 -31.873 1.00 75.38 171 TRP A C 1
ATOM 1380 O O . TRP A 1 171 ? 12.818 -6.338 -30.680 1.00 75.38 171 TRP A O 1
ATOM 1390 N N . GLU A 1 172 ? 12.360 -6.795 -32.824 1.00 75.50 172 GLU A N 1
ATOM 1391 C CA . GLU A 1 172 ? 11.599 -8.011 -32.527 1.00 75.50 172 GLU A CA 1
ATOM 1392 C C . GLU A 1 172 ? 12.415 -9.237 -32.921 1.00 75.50 172 GLU A C 1
ATOM 1394 O O . GLU A 1 172 ? 12.778 -9.387 -34.091 1.00 75.50 172 GLU A O 1
ATOM 1399 N N . ILE A 1 173 ? 12.684 -10.111 -31.950 1.00 75.25 173 ILE A N 1
ATOM 1400 C CA . ILE A 1 173 ? 13.374 -11.386 -32.155 1.00 75.25 173 ILE A CA 1
ATOM 1401 C C . ILE A 1 173 ? 12.522 -12.565 -31.670 1.00 75.25 173 ILE A C 1
ATOM 1403 O O . ILE A 1 173 ? 11.657 -12.394 -30.812 1.00 75.25 173 ILE A O 1
ATOM 1407 N N . ILE A 1 174 ? 12.751 -13.760 -32.212 1.00 69.38 174 ILE A N 1
ATOM 1408 C CA . ILE A 1 174 ? 12.029 -14.986 -31.844 1.00 69.38 174 ILE A CA 1
ATOM 1409 C C . ILE A 1 174 ? 12.975 -15.938 -31.106 1.00 69.38 174 ILE A C 1
ATOM 1411 O O . ILE A 1 174 ? 14.019 -16.308 -31.647 1.00 69.38 174 ILE A O 1
ATOM 1415 N N . ASN A 1 175 ? 12.572 -16.336 -29.896 1.00 60.19 175 ASN A N 1
ATOM 1416 C CA . ASN A 1 175 ? 13.139 -17.434 -29.108 1.00 60.19 175 ASN A CA 1
ATOM 1417 C C . ASN A 1 175 ? 12.007 -18.066 -28.285 1.00 60.19 175 ASN A C 1
ATOM 1419 O O . ASN A 1 175 ? 11.626 -17.517 -27.252 1.00 60.19 175 ASN A O 1
ATOM 1423 N N . ASP A 1 176 ? 11.384 -19.115 -28.829 1.00 67.25 176 ASP A N 1
ATOM 1424 C CA . ASP A 1 176 ? 10.085 -19.717 -28.451 1.00 67.25 176 ASP A CA 1
ATOM 1425 C C . ASP A 1 176 ? 8.861 -18.776 -28.487 1.00 67.25 176 ASP A C 1
ATOM 1427 O O . ASP A 1 176 ? 7.762 -19.181 -28.864 1.00 67.25 176 ASP A O 1
ATOM 1431 N N . LYS A 1 177 ? 9.036 -17.495 -28.152 1.00 74.06 177 LYS A N 1
ATOM 1432 C CA . LYS A 1 177 ? 8.057 -16.405 -28.258 1.00 74.06 177 LYS A CA 1
ATOM 1433 C C . LYS A 1 177 ? 8.711 -15.173 -28.890 1.00 74.06 177 LYS A C 1
ATOM 1435 O O . LYS A 1 177 ? 9.934 -15.083 -29.000 1.00 74.06 177 LYS A O 1
ATOM 1440 N N . VAL A 1 178 ? 7.889 -14.216 -29.324 1.00 74.25 178 VAL A N 1
ATOM 1441 C CA . VAL A 1 178 ? 8.370 -12.929 -29.853 1.00 74.25 178 VAL A CA 1
ATOM 1442 C C . VAL A 1 178 ? 8.764 -12.023 -28.688 1.00 74.25 178 VAL A C 1
ATOM 1444 O O . VAL A 1 178 ? 7.934 -11.725 -27.831 1.00 74.25 178 VAL A O 1
ATOM 1447 N N . ILE A 1 179 ? 10.013 -11.564 -28.677 1.00 76.44 179 ILE A N 1
ATOM 1448 C CA . ILE A 1 179 ? 10.587 -10.710 -27.635 1.00 76.44 179 ILE A CA 1
ATOM 1449 C C . ILE A 1 179 ? 11.020 -9.384 -28.264 1.00 76.44 179 ILE A C 1
ATOM 1451 O O . ILE A 1 179 ? 11.623 -9.361 -29.338 1.00 76.44 179 ILE A O 1
ATOM 1455 N N . LYS A 1 180 ? 10.712 -8.272 -27.585 1.00 78.25 180 LYS A N 1
ATOM 1456 C CA . LYS A 1 180 ? 11.175 -6.930 -27.960 1.00 78.25 180 LYS A CA 1
ATOM 1457 C C . LYS A 1 180 ? 12.474 -6.611 -27.231 1.00 78.25 180 LYS A C 1
ATOM 1459 O O . LYS A 1 180 ? 12.469 -6.538 -26.007 1.00 78.25 180 LYS A O 1
ATOM 1464 N N . VAL A 1 181 ? 13.556 -6.391 -27.966 1.00 72.94 181 VAL A N 1
ATOM 1465 C CA . VAL A 1 181 ? 14.909 -6.225 -27.412 1.00 72.94 181 VAL A CA 1
ATOM 1466 C C . VAL A 1 181 ? 15.567 -4.951 -27.925 1.00 72.94 181 VAL A C 1
ATOM 1468 O O . VAL A 1 181 ? 15.225 -4.456 -28.993 1.00 72.94 181 VAL A O 1
ATOM 1471 N N . LYS A 1 182 ? 16.514 -4.398 -27.167 1.00 79.25 182 LYS A N 1
ATOM 1472 C CA . LYS A 1 182 ? 17.370 -3.296 -27.620 1.00 79.25 182 LYS A CA 1
ATOM 1473 C C . LYS A 1 182 ? 18.798 -3.814 -27.689 1.00 79.25 182 LYS A C 1
ATOM 1475 O O . LYS A 1 182 ? 19.274 -4.422 -26.736 1.00 79.25 182 LYS A O 1
ATOM 1480 N N . ILE A 1 183 ? 19.466 -3.587 -28.813 1.00 76.31 183 ILE A N 1
ATOM 1481 C CA . ILE A 1 183 ? 20.874 -3.951 -28.957 1.00 76.31 183 ILE A CA 1
ATOM 1482 C C . ILE A 1 183 ? 21.704 -2.907 -28.208 1.00 76.31 183 ILE A C 1
ATOM 1484 O O . ILE A 1 183 ? 21.505 -1.710 -28.405 1.00 76.31 183 ILE A O 1
ATOM 1488 N N . ASN A 1 184 ? 22.623 -3.348 -27.351 1.00 80.06 184 ASN A N 1
ATOM 1489 C CA . ASN A 1 184 ? 23.533 -2.464 -26.610 1.00 80.06 184 ASN A CA 1
ATOM 1490 C C . ASN A 1 184 ? 24.976 -2.502 -27.143 1.00 80.06 184 ASN A C 1
ATOM 1492 O O . ASN A 1 184 ? 25.796 -1.702 -26.713 1.00 80.06 184 ASN A O 1
ATOM 1496 N N . ASP A 1 185 ? 25.289 -3.400 -28.082 1.00 79.50 185 ASP A N 1
ATOM 1497 C CA . ASP A 1 185 ? 26.606 -3.476 -28.723 1.00 79.50 185 ASP A CA 1
ATOM 1498 C C . ASP A 1 185 ? 26.782 -2.331 -29.738 1.00 79.50 185 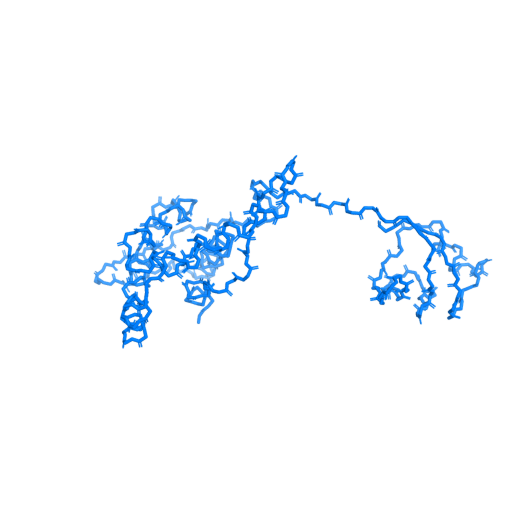ASP A C 1
ATOM 1500 O O . ASP A 1 185 ? 26.212 -2.350 -30.832 1.00 79.50 185 ASP A O 1
ATOM 1504 N N . GLU A 1 186 ? 27.567 -1.321 -29.361 1.00 80.94 186 GLU A N 1
ATOM 1505 C CA . GLU A 1 186 ? 27.854 -0.147 -30.193 1.00 80.94 186 GLU A CA 1
ATOM 1506 C C . GLU A 1 186 ? 28.674 -0.483 -31.448 1.00 80.94 186 GLU A C 1
ATOM 1508 O O . GLU A 1 186 ? 28.455 0.113 -32.503 1.00 80.94 186 GLU A O 1
ATOM 1513 N N . ASN A 1 187 ? 29.559 -1.485 -31.396 1.00 82.19 187 ASN A N 1
ATOM 1514 C CA . ASN A 1 187 ? 30.314 -1.910 -32.578 1.00 82.19 187 ASN A CA 1
ATOM 1515 C C . ASN A 1 187 ? 29.379 -2.536 -33.614 1.00 82.19 187 ASN A C 1
ATOM 1517 O O . ASN A 1 187 ? 29.497 -2.267 -34.809 1.00 82.19 187 ASN A O 1
ATOM 1521 N N . PHE A 1 188 ? 28.427 -3.351 -33.159 1.00 79.12 188 PHE A N 1
ATOM 1522 C CA . PHE A 1 188 ? 27.411 -3.943 -34.022 1.00 79.12 188 PHE A CA 1
ATOM 1523 C C . PHE A 1 188 ? 26.468 -2.888 -34.613 1.00 79.12 188 PHE A C 1
ATOM 1525 O O . PHE A 1 188 ? 26.152 -2.946 -35.801 1.00 79.12 188 PHE A O 1
ATOM 1532 N N . LYS A 1 189 ? 26.060 -1.886 -33.822 1.00 79.12 189 LYS A N 1
ATOM 1533 C CA . LYS A 1 189 ? 25.259 -0.754 -34.320 1.00 79.12 189 LYS A CA 1
ATOM 1534 C C . LYS A 1 189 ? 25.994 0.044 -35.385 1.00 79.12 189 LYS A C 1
ATOM 1536 O O . LYS A 1 189 ? 25.397 0.359 -36.409 1.00 79.12 189 LYS A O 1
ATOM 1541 N N . ASN A 1 190 ? 27.274 0.340 -35.171 1.00 80.50 190 ASN A N 1
ATOM 1542 C CA . ASN A 1 190 ? 28.078 1.062 -36.153 1.00 80.50 190 ASN A CA 1
ATOM 1543 C C . ASN A 1 190 ? 28.177 0.273 -37.462 1.00 80.50 190 ASN A C 1
ATOM 1545 O O . ASN A 1 190 ? 27.929 0.848 -38.517 1.00 80.50 190 ASN A O 1
ATOM 1549 N N . LYS A 1 191 ? 28.377 -1.051 -37.378 1.00 79.88 191 LYS A N 1
ATOM 1550 C CA . LYS A 1 191 ? 28.387 -1.961 -38.538 1.00 79.88 191 LYS A CA 1
ATOM 1551 C C . LYS A 1 191 ? 27.038 -2.103 -39.265 1.00 79.88 191 LYS A C 1
ATOM 1553 O O . LYS A 1 191 ? 26.968 -2.501 -40.427 1.00 79.88 191 LYS A O 1
ATOM 1558 N N . LEU A 1 192 ? 25.930 -1.833 -38.579 1.00 78.38 192 LEU A N 1
ATOM 1559 C CA . LEU A 1 192 ? 24.607 -1.755 -39.202 1.00 78.38 192 LEU A CA 1
ATOM 1560 C C . LEU A 1 192 ? 24.391 -0.401 -39.883 1.00 78.38 192 LEU A C 1
ATOM 1562 O O . LEU A 1 192 ? 23.899 -0.349 -41.011 1.00 78.38 192 LEU A O 1
ATOM 1566 N N . LYS A 1 193 ? 24.789 0.689 -39.214 1.00 78.44 193 LYS A N 1
ATOM 1567 C CA . LYS A 1 193 ? 24.664 2.066 -39.715 1.00 78.44 193 LYS A CA 1
ATOM 1568 C C . LYS A 1 193 ? 25.530 2.304 -40.954 1.00 78.44 193 LYS A C 1
ATOM 1570 O O . LYS A 1 193 ? 25.061 2.921 -41.908 1.00 78.44 193 LYS A O 1
ATOM 1575 N N . ASP A 1 194 ? 26.752 1.775 -40.968 1.00 82.44 194 ASP A N 1
ATOM 1576 C CA . ASP A 1 194 ? 27.681 1.859 -42.103 1.00 82.44 194 ASP A CA 1
ATOM 1577 C C . ASP A 1 194 ? 27.349 0.876 -43.247 1.00 82.44 194 ASP A C 1
ATOM 1579 O O . ASP A 1 194 ? 28.007 0.889 -44.287 1.00 82.44 194 ASP A O 1
ATOM 1583 N N . ARG A 1 195 ? 26.297 0.056 -43.081 1.00 74.00 195 ARG A N 1
ATOM 1584 C CA . ARG A 1 195 ? 25.845 -0.988 -44.017 1.00 74.00 195 ARG A CA 1
ATOM 1585 C C . ARG A 1 195 ? 26.892 -2.069 -44.317 1.00 74.00 195 ARG A C 1
ATOM 1587 O O . ARG A 1 195 ? 26.741 -2.789 -45.304 1.00 74.00 195 ARG A O 1
ATOM 1594 N N . SER A 1 196 ? 27.912 -2.230 -43.474 1.00 77.88 196 SER A N 1
ATOM 1595 C CA . SER A 1 196 ? 28.866 -3.344 -43.569 1.00 77.88 196 SER A CA 1
ATOM 1596 C C . SER A 1 196 ? 28.214 -4.690 -43.240 1.00 77.88 196 SER A C 1
ATOM 1598 O O . SER A 1 196 ? 28.638 -5.726 -43.753 1.00 77.88 196 SER A O 1
ATOM 1600 N N . ILE A 1 197 ? 27.142 -4.682 -42.441 1.00 75.00 197 ILE A N 1
ATOM 1601 C CA . ILE A 1 197 ? 26.287 -5.838 -42.170 1.00 75.00 197 ILE A CA 1
ATOM 1602 C C . ILE A 1 197 ? 24.861 -5.515 -42.622 1.00 75.00 197 ILE A C 1
ATOM 1604 O O . ILE A 1 197 ? 24.264 -4.523 -42.205 1.00 75.00 197 ILE A O 1
ATOM 1608 N N . LYS A 1 198 ? 24.285 -6.388 -43.452 1.00 75.81 198 LYS A N 1
ATOM 1609 C CA . LYS A 1 198 ? 22.888 -6.305 -43.889 1.00 75.81 198 LYS A CA 1
ATOM 1610 C C . LYS A 1 198 ? 22.082 -7.403 -43.204 1.00 75.81 198 LYS A C 1
ATOM 1612 O O . LYS A 1 198 ? 22.434 -8.570 -43.322 1.00 75.81 198 LYS A O 1
ATOM 1617 N N . LEU A 1 199 ? 21.013 -7.019 -42.509 1.00 75.88 199 LEU A N 1
ATOM 1618 C CA . LEU A 1 199 ? 20.099 -7.943 -41.837 1.00 75.88 199 LEU A CA 1
ATOM 1619 C C . LEU A 1 199 ? 18.695 -7.814 -42.414 1.00 75.88 199 LEU A C 1
ATOM 1621 O O . LEU A 1 199 ? 18.208 -6.712 -42.672 1.00 75.88 199 LEU A O 1
ATOM 1625 N N . SER A 1 200 ? 18.048 -8.956 -42.578 1.00 74.44 200 SER A N 1
ATOM 1626 C CA . SER A 1 200 ? 16.711 -9.114 -43.126 1.00 74.44 200 SER A CA 1
ATOM 1627 C C . SER A 1 200 ? 15.820 -9.886 -42.157 1.00 74.44 200 SER A C 1
ATOM 1629 O O . SER A 1 200 ? 16.265 -10.491 -41.180 1.00 74.44 200 SER A O 1
ATOM 1631 N N . TYR A 1 201 ? 14.521 -9.859 -42.439 1.00 77.62 201 TYR A N 1
ATOM 1632 C CA . TYR A 1 201 ? 13.569 -10.748 -41.789 1.00 77.62 201 TYR A CA 1
ATOM 1633 C C . TYR A 1 201 ? 14.001 -12.214 -41.942 1.00 77.62 201 TYR A C 1
ATOM 1635 O O . TYR A 1 201 ? 14.283 -12.656 -43.053 1.00 77.62 201 TYR A O 1
ATOM 1643 N N . GLY A 1 202 ? 14.008 -12.968 -40.843 1.00 71.81 202 GLY A N 1
ATOM 1644 C CA . GLY A 1 202 ? 14.375 -14.385 -40.821 1.00 71.81 202 GLY A CA 1
ATOM 1645 C C . GLY A 1 202 ? 15.855 -14.663 -40.547 1.00 71.81 202 GLY A C 1
ATOM 1646 O O . GLY A 1 202 ? 16.198 -15.808 -40.243 1.00 71.81 202 GLY A O 1
ATOM 1647 N N . ASP A 1 203 ? 16.719 -13.644 -40.575 1.00 76.56 203 ASP A N 1
ATOM 1648 C CA . ASP A 1 203 ? 18.141 -13.820 -40.277 1.00 76.56 203 ASP A CA 1
ATOM 1649 C C . ASP A 1 203 ? 18.363 -14.202 -38.813 1.00 76.56 203 ASP A C 1
ATOM 1651 O O . ASP A 1 203 ? 17.658 -13.749 -37.904 1.00 76.56 203 ASP A O 1
ATOM 1655 N N . LYS A 1 204 ? 19.368 -15.052 -38.581 1.00 79.75 204 LYS A N 1
ATOM 1656 C CA . LYS A 1 204 ? 19.740 -15.519 -37.245 1.00 79.75 204 LYS A CA 1
ATOM 1657 C C . LYS A 1 204 ? 20.927 -14.736 -36.711 1.00 79.75 204 LYS A C 1
ATOM 1659 O O . LYS A 1 204 ? 21.988 -14.715 -37.327 1.00 79.75 204 LYS A O 1
ATOM 1664 N N . ILE A 1 205 ? 20.770 -14.186 -35.515 1.00 77.00 205 ILE A N 1
ATOM 1665 C CA . ILE A 1 205 ? 21.838 -13.517 -34.774 1.00 77.00 205 ILE A CA 1
ATOM 1666 C C . ILE A 1 205 ? 22.161 -14.302 -33.510 1.00 77.00 205 ILE A C 1
ATOM 1668 O O . ILE A 1 205 ? 21.266 -14.799 -32.834 1.00 77.00 205 ILE A O 1
ATOM 1672 N N . LYS A 1 206 ? 23.445 -14.431 -33.179 1.00 77.94 206 LYS A N 1
ATOM 1673 C CA . LYS A 1 206 ? 23.872 -14.982 -31.889 1.00 77.94 206 LYS A CA 1
ATOM 1674 C C . LYS A 1 206 ? 24.085 -13.835 -30.916 1.00 77.94 206 LYS A C 1
ATOM 1676 O O . LYS A 1 206 ? 24.728 -12.853 -31.272 1.00 77.94 206 LYS A O 1
ATOM 1681 N N . GLY A 1 207 ? 23.562 -13.965 -29.704 1.00 74.94 207 GLY A N 1
ATOM 1682 C CA . GLY A 1 207 ? 23.665 -12.913 -28.701 1.00 74.94 207 GLY A CA 1
ATOM 1683 C C . GLY A 1 207 ? 23.470 -13.419 -27.281 1.00 74.94 207 GLY A C 1
ATOM 1684 O O . GLY A 1 207 ? 23.195 -14.600 -27.053 1.00 74.94 207 GLY A O 1
ATOM 1685 N N . VAL A 1 208 ? 23.627 -12.495 -26.340 1.00 73.38 208 VAL A N 1
ATOM 1686 C CA . VAL A 1 208 ? 23.283 -12.671 -24.930 1.00 73.38 208 VAL A CA 1
ATOM 1687 C C . VAL A 1 208 ? 22.248 -11.601 -24.594 1.00 73.38 208 VAL A C 1
ATOM 1689 O O . VAL A 1 208 ? 22.497 -10.423 -24.859 1.00 73.38 208 VAL A O 1
ATOM 1692 N N . LEU A 1 209 ? 21.092 -12.021 -24.082 1.00 65.81 209 LEU A N 1
ATOM 1693 C CA . LEU A 1 209 ? 20.061 -11.156 -23.500 1.00 65.81 209 LEU A CA 1
ATOM 1694 C C . LEU A 1 209 ? 20.275 -11.021 -22.001 1.00 65.81 209 LEU A C 1
ATOM 1696 O O . LEU A 1 209 ? 20.662 -12.052 -21.407 1.00 65.81 209 LEU A O 1
#

Secondary structure (DSSP, 8-state):
-HHHHHHH------------TT---HHHHHHHHHHHHTTS-HHHHHHHHHSHHHHHHHHHHHHHHHHHHHHHTT-GGGHHHHHHHHHHTSGGGGGT----HHHHHHHHHHHHHHHHTSSS--EEEETTEEEE--S-----GGGSTT--------EEEEEEEE--TTSSSPEEEEESEEEEE----HHHHHHHHTTSS---TT-EEEEE-

pLDDT: mean 72.23, std 15.7, range [31.58, 94.38]

Radius of gyration: 25.13 Å; chains: 1; bounding box: 54×59×59 Å

Foldseek 3Di:
DLLLCQLVPQPDPPPVPPPPVPDDDPVVVVVVVCVLVVLQDPVLVVVCVVPVPVLSVVLCLVLVVVLLVCLQVVNLVCSQVVSQVSCVPGSNVSVNGHHPSQSNSVVSQVVLVVLVVDPDRDWDQGPNDIGTNPHHDDDDPCPDPPDDDPPDKDWDKWFWQDDDLQLQAWTWTDDPHTDTDRDPPPVVNVCSPVVVDDDDGGDIDTDID